Protein AF-A0A2A5G3Y7-F1 (afdb_monomer_lite)

Secondary structure (DSSP, 8-state):
-------------------PPP--EEEE--TTTTSEEEEE-SSEEEEEEEEETTEEEEEEEETTEEEEEEESSS--SGGGGBEEETTSEEEEEEEEEEETTEEEEEEEEEEEEETTEEEEEEEEEEEE-STT--EEEEEEEHHHH-STT-HHHHHHHHHHHHHHHTTT--TTSPPEEES----STT--SB---

Sequence (193 aa):
MYSRQLAAAACLVLSLGFAAAEDAIITNYDPGIDCKIIEQTDHFVDYRCPGISGVDVWFSIGDSRWTVAFHPNEPTGIVLSQGFNLAHHPDLSIEWRFANGEPSAAIQRWRFFNGGDELDTGTFVVTKIDGDEVCHIALVDIAANISDDDEEAVLQMARDFADANAQDFSCENDPKWLGNPPLLAGHTHNTFR

Foldseek 3Di:
DDDDDDDDDDDDDPPPPDPPPPPWDKDADDQVPQWDFPDDDPFWTWTWGDDPPLWIWIWIGGPQWTAIWTGNDDADDQSVQQIAGVQKDWHRMKTFDDDPRHTFKIWIFIWHDDPHHTPVFGWIWIWGDDHNQIDTAETQGQVFPDDPNDSVVSVVVSRVCSVVPSVPDGRVDDHYYHGDDPPDDRGDSGHDD

pLDDT: mean 82.68, std 17.78, range [36.25, 98.06]

Structure (mmCIF, N/CA/C/O backbone):
data_AF-A0A2A5G3Y7-F1
#
_entry.id   AF-A0A2A5G3Y7-F1
#
loop_
_atom_site.group_PDB
_atom_site.id
_atom_site.type_symbol
_atom_site.label_atom_id
_atom_site.label_alt_id
_atom_site.label_comp_id
_atom_site.label_asym_id
_atom_site.label_entity_id
_atom_site.label_seq_id
_atom_site.pdbx_PDB_ins_code
_atom_site.Cartn_x
_atom_site.Cartn_y
_atom_site.Cartn_z
_atom_site.occupancy
_atom_site.B_iso_or_equiv
_atom_site.auth_seq_id
_atom_site.auth_comp_id
_atom_site.auth_asym_id
_atom_site.auth_atom_id
_atom_site.pdbx_PDB_model_num
ATOM 1 N N . MET A 1 1 ? 21.317 64.396 45.514 1.00 41.06 1 MET A N 1
ATOM 2 C CA . MET A 1 1 ? 20.221 63.937 44.633 1.00 41.06 1 MET A CA 1
ATOM 3 C C . MET A 1 1 ? 20.814 62.944 43.642 1.00 41.06 1 MET A C 1
ATOM 5 O O . MET A 1 1 ? 21.407 63.370 42.666 1.00 41.06 1 MET A O 1
ATOM 9 N N . TYR A 1 2 ? 20.768 61.644 43.948 1.00 37.59 2 TYR A N 1
ATOM 10 C CA . TYR A 1 2 ? 21.287 60.581 43.076 1.00 37.59 2 TYR A CA 1
ATOM 11 C C . TYR A 1 2 ? 20.101 59.789 42.522 1.00 37.59 2 TYR A C 1
ATOM 13 O O . TYR A 1 2 ? 19.372 59.154 43.280 1.00 37.59 2 TYR A O 1
ATOM 21 N N . SER A 1 3 ? 19.895 59.885 41.208 1.00 42.88 3 SER A N 1
ATOM 22 C CA . SER A 1 3 ? 18.870 59.157 40.460 1.00 42.88 3 SER A CA 1
ATOM 23 C C . SER A 1 3 ? 19.423 57.786 40.074 1.00 42.88 3 SER A C 1
ATOM 25 O O . SER A 1 3 ? 20.457 57.701 39.413 1.00 42.88 3 SER A O 1
ATOM 27 N N . ARG A 1 4 ? 18.774 56.708 40.526 1.00 48.47 4 ARG A N 1
ATOM 28 C CA . ARG A 1 4 ? 19.076 55.332 40.114 1.00 48.47 4 ARG A CA 1
ATOM 29 C C . ARG A 1 4 ? 18.126 54.956 38.980 1.00 48.47 4 ARG A C 1
ATOM 31 O O . ARG A 1 4 ? 16.945 54.741 39.227 1.00 48.47 4 ARG A O 1
ATOM 38 N N . GLN A 1 5 ? 18.638 54.880 37.755 1.00 50.91 5 GLN A N 1
ATOM 39 C CA . GLN A 1 5 ? 17.917 54.260 36.646 1.00 50.91 5 GLN A CA 1
ATOM 40 C C . GLN A 1 5 ? 18.069 52.737 36.745 1.00 50.91 5 GLN A C 1
ATOM 42 O O . GLN A 1 5 ? 19.181 52.215 36.736 1.00 50.91 5 GLN A O 1
ATOM 47 N N . LEU A 1 6 ? 16.944 52.038 36.883 1.00 49.88 6 LEU A N 1
ATOM 48 C CA . LEU A 1 6 ? 16.839 50.589 36.734 1.00 49.88 6 LEU A CA 1
ATOM 49 C C . LEU A 1 6 ? 16.629 50.289 35.246 1.00 49.88 6 LEU A C 1
ATOM 51 O O . LEU A 1 6 ? 15.581 50.614 34.695 1.00 49.88 6 LEU A O 1
ATOM 55 N N . ALA A 1 7 ? 17.627 49.693 34.597 1.00 50.62 7 ALA A N 1
ATOM 56 C CA . ALA A 1 7 ? 17.476 49.125 33.263 1.00 50.62 7 ALA A CA 1
ATOM 57 C C . ALA A 1 7 ? 16.842 47.732 33.395 1.00 50.62 7 ALA A C 1
ATOM 59 O O . ALA A 1 7 ? 17.446 46.823 33.962 1.00 50.62 7 ALA A O 1
ATOM 60 N N . ALA A 1 8 ? 15.613 47.572 32.905 1.00 50.84 8 ALA A N 1
ATOM 61 C CA . ALA A 1 8 ? 14.958 46.275 32.789 1.00 50.84 8 ALA A CA 1
ATOM 62 C C . ALA A 1 8 ? 15.428 45.593 31.495 1.00 50.84 8 ALA A C 1
ATOM 64 O O . ALA A 1 8 ? 15.166 46.084 30.399 1.00 50.84 8 ALA A O 1
ATOM 65 N N . ALA A 1 9 ? 16.144 44.476 31.622 1.00 56.12 9 ALA A N 1
ATOM 66 C CA . ALA A 1 9 ? 16.523 43.632 30.495 1.00 56.12 9 ALA A CA 1
ATOM 67 C C . ALA A 1 9 ? 15.344 42.716 30.124 1.00 56.12 9 ALA A C 1
ATOM 69 O O . ALA A 1 9 ? 14.969 41.838 30.899 1.00 56.12 9 ALA A O 1
ATOM 70 N N . ALA A 1 10 ? 14.753 42.925 28.948 1.00 54.34 10 ALA A N 1
ATOM 71 C CA . ALA A 1 10 ? 13.750 42.029 28.383 1.00 54.34 10 ALA A CA 1
ATOM 72 C C . ALA A 1 10 ? 14.456 40.859 27.673 1.00 54.34 10 ALA A C 1
ATOM 74 O O . ALA A 1 10 ? 15.028 41.036 26.600 1.00 54.34 10 ALA A O 1
ATOM 75 N N . CYS A 1 11 ? 14.441 39.669 28.279 1.00 50.34 11 CYS A N 1
ATOM 76 C CA . CYS A 1 11 ? 14.831 38.429 27.605 1.00 50.34 11 CYS A CA 1
ATOM 77 C C . CYS A 1 11 ? 13.677 37.962 26.709 1.00 50.34 11 CYS A C 1
ATOM 79 O O . CYS A 1 11 ? 12.667 37.467 27.206 1.00 50.34 11 CYS A O 1
ATOM 81 N N . LEU A 1 12 ? 13.828 38.123 25.393 1.00 58.22 12 LEU A N 1
ATOM 82 C CA . LEU A 1 12 ? 12.981 37.458 24.403 1.00 58.22 12 LEU A CA 1
ATOM 83 C C . LEU A 1 12 ? 13.340 35.963 24.402 1.00 58.22 12 LEU A C 1
ATOM 85 O O . LEU A 1 12 ? 14.420 35.586 23.951 1.00 58.22 12 LEU A O 1
ATOM 89 N N . VAL A 1 13 ? 12.455 35.113 24.919 1.00 58.09 13 VAL A N 1
ATOM 90 C CA . VAL A 1 13 ? 12.570 33.658 24.759 1.00 58.09 13 VAL A CA 1
ATOM 91 C C . VAL A 1 13 ? 11.965 33.312 23.401 1.00 58.09 13 VAL A C 1
ATOM 93 O O . VAL A 1 13 ? 10.747 33.278 23.255 1.00 58.09 13 VAL A O 1
ATOM 96 N N . LEU A 1 14 ? 12.813 33.109 22.389 1.00 54.16 14 LEU A N 1
ATOM 97 C CA . LEU A 1 14 ? 12.406 32.470 21.139 1.00 54.16 14 LEU A CA 1
ATOM 98 C C . LEU A 1 14 ? 12.181 30.982 21.421 1.00 54.16 14 LEU A C 1
ATOM 100 O O . LEU A 1 14 ? 13.133 30.212 21.531 1.00 54.16 14 LEU A O 1
ATOM 104 N N . SER A 1 15 ? 10.923 30.577 21.554 1.00 52.69 15 SER A N 1
ATOM 105 C CA . SER A 1 15 ? 10.529 29.175 21.465 1.00 52.69 15 SER A CA 1
ATOM 106 C C . SER A 1 15 ? 10.713 28.717 20.018 1.00 52.69 15 SER A C 1
ATOM 108 O O . SER A 1 15 ? 9.856 28.933 19.165 1.00 52.69 15 SER A O 1
ATOM 110 N N . LEU A 1 16 ? 11.860 28.096 19.737 1.00 55.88 16 LEU A N 1
ATOM 111 C CA . LEU A 1 16 ? 12.017 27.227 18.576 1.00 55.88 16 LEU A CA 1
ATOM 112 C C . LEU A 1 16 ? 11.063 26.047 18.780 1.00 55.88 16 LEU A C 1
ATOM 114 O O . LEU A 1 16 ? 11.343 25.141 19.564 1.00 55.88 16 LEU A O 1
ATOM 118 N N . GLY A 1 17 ? 9.899 26.104 18.137 1.00 47.12 17 GLY A N 1
ATOM 119 C CA . GLY A 1 17 ? 9.039 24.940 17.998 1.00 47.12 17 GLY A CA 1
ATOM 120 C C . GLY A 1 17 ? 9.769 23.925 17.132 1.00 47.12 17 GLY A C 1
ATOM 121 O O . GLY A 1 17 ? 9.818 24.079 15.916 1.00 47.12 17 GLY A O 1
ATOM 122 N N . PHE A 1 18 ? 10.369 22.915 17.754 1.00 49.31 18 PHE A N 1
ATOM 123 C CA . PHE A 1 18 ? 10.679 21.681 17.053 1.00 49.31 18 PHE A CA 1
ATOM 124 C C . PHE A 1 18 ? 9.330 21.032 16.755 1.00 49.31 18 PHE A C 1
ATOM 126 O O . PHE A 1 18 ? 8.655 20.569 17.674 1.00 49.31 18 PHE A O 1
ATOM 133 N N . ALA A 1 19 ? 8.904 21.061 15.493 1.00 45.69 19 ALA A N 1
ATOM 134 C CA . ALA A 1 19 ? 7.926 20.094 15.029 1.00 45.69 19 ALA A CA 1
ATOM 135 C C . ALA A 1 19 ? 8.587 18.728 15.236 1.00 45.69 19 ALA A C 1
ATOM 137 O O . ALA A 1 19 ? 9.566 18.405 14.564 1.00 45.69 19 ALA A O 1
ATOM 138 N N . ALA A 1 20 ? 8.151 17.994 16.258 1.00 46.38 20 ALA A N 1
ATOM 139 C CA . ALA A 1 20 ? 8.511 16.596 16.370 1.00 46.38 20 ALA A CA 1
ATOM 140 C C . ALA A 1 20 ? 7.940 15.926 15.120 1.00 46.38 20 ALA A C 1
ATOM 142 O O . ALA A 1 20 ? 6.737 16.025 14.879 1.00 46.38 20 ALA A O 1
ATOM 143 N N . ALA A 1 21 ? 8.805 15.324 14.303 1.00 50.56 21 ALA A N 1
ATOM 144 C CA . ALA A 1 21 ? 8.350 14.318 13.362 1.00 50.56 21 ALA A CA 1
ATOM 145 C C . ALA A 1 21 ? 7.587 13.294 14.206 1.00 50.56 21 ALA A C 1
ATOM 147 O O . ALA A 1 21 ? 8.146 12.748 15.157 1.00 50.56 21 ALA A O 1
ATOM 148 N N . GLU A 1 22 ? 6.289 13.150 13.965 1.00 55.88 22 GLU A N 1
ATOM 149 C CA . GLU A 1 22 ? 5.535 12.070 14.583 1.00 55.88 22 GLU A CA 1
ATOM 150 C C . GLU A 1 22 ? 6.196 10.780 14.089 1.00 55.88 22 GLU A C 1
ATOM 152 O O . GLU A 1 22 ? 6.296 10.580 12.876 1.00 55.88 22 GLU A O 1
ATOM 157 N N . ASP A 1 23 ? 6.764 9.988 15.005 1.00 59.69 23 ASP A N 1
ATOM 158 C CA .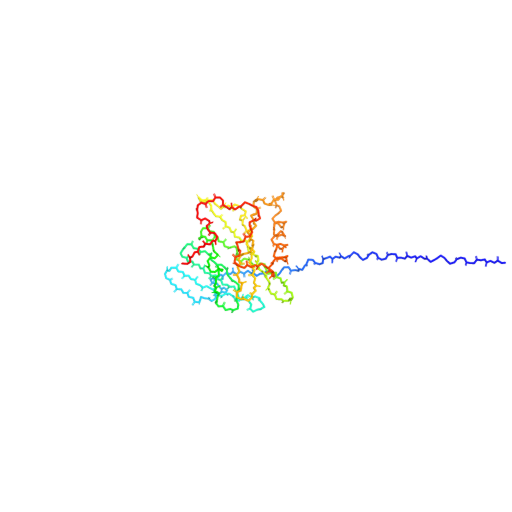 ASP A 1 23 ? 7.459 8.753 14.644 1.00 59.69 23 ASP A CA 1
ATOM 159 C C . ASP A 1 23 ? 6.492 7.893 13.823 1.00 59.69 23 ASP A C 1
ATOM 161 O O . ASP A 1 23 ? 5.439 7.474 14.308 1.00 59.69 23 ASP A O 1
ATOM 165 N N . ALA A 1 24 ? 6.838 7.668 12.556 1.00 74.12 24 ALA A N 1
ATOM 166 C CA . ALA A 1 24 ? 6.085 6.801 11.671 1.00 74.12 24 ALA A CA 1
ATOM 167 C C . ALA A 1 24 ? 6.001 5.403 12.298 1.00 74.12 24 ALA A C 1
ATOM 169 O O . ALA A 1 24 ? 7.027 4.788 12.603 1.00 74.12 24 ALA A O 1
ATOM 170 N N . ILE A 1 25 ? 4.787 4.880 12.491 1.00 93.75 25 ILE A N 1
ATOM 171 C CA . ILE A 1 25 ? 4.639 3.487 12.909 1.00 93.75 25 ILE A CA 1
ATOM 172 C C . ILE A 1 25 ? 4.762 2.624 11.662 1.00 93.75 25 ILE A C 1
ATOM 174 O O . ILE A 1 25 ? 3.950 2.732 10.747 1.00 93.75 25 ILE A O 1
ATOM 178 N N . ILE A 1 26 ? 5.780 1.768 11.636 1.00 95.88 26 ILE A N 1
ATOM 179 C CA . ILE A 1 26 ? 6.071 0.886 10.507 1.00 95.88 26 ILE A CA 1
ATOM 180 C C . ILE A 1 26 ? 5.897 -0.565 10.947 1.00 95.88 26 ILE A C 1
ATOM 182 O O . ILE A 1 26 ? 6.473 -1.001 11.946 1.00 95.88 26 ILE A O 1
ATOM 186 N N . THR A 1 27 ? 5.130 -1.327 10.177 1.00 96.69 27 THR A N 1
ATOM 187 C CA . THR A 1 27 ? 4.977 -2.779 10.338 1.00 96.69 27 THR A CA 1
ATOM 188 C C . THR A 1 27 ? 5.584 -3.501 9.149 1.00 96.69 27 THR A C 1
ATOM 190 O O . THR A 1 27 ? 5.435 -3.043 8.021 1.00 96.69 27 THR A O 1
ATOM 193 N N . ASN A 1 28 ? 6.219 -4.644 9.395 1.00 96.19 28 ASN A N 1
ATOM 194 C CA . ASN A 1 28 ? 6.764 -5.510 8.354 1.00 96.19 28 ASN A CA 1
ATOM 195 C C . ASN A 1 28 ? 6.087 -6.875 8.433 1.00 96.19 28 ASN A C 1
ATOM 197 O O . ASN A 1 28 ? 5.844 -7.359 9.540 1.00 96.19 28 ASN A O 1
ATOM 201 N N . TYR A 1 29 ? 5.825 -7.480 7.280 1.00 94.88 29 TYR A N 1
ATOM 202 C CA . TYR A 1 29 ? 5.128 -8.756 7.179 1.00 94.88 29 TYR A CA 1
ATOM 203 C C . TYR A 1 29 ? 5.895 -9.757 6.319 1.00 94.88 29 TYR A C 1
ATOM 205 O O . TYR A 1 29 ? 6.513 -9.404 5.321 1.00 94.88 29 TYR A O 1
ATOM 213 N N . ASP A 1 30 ? 5.776 -11.028 6.664 1.00 92.06 30 ASP A N 1
ATOM 214 C CA . ASP A 1 30 ? 5.930 -12.166 5.770 1.00 92.06 30 ASP A CA 1
ATOM 215 C C . ASP A 1 30 ? 4.589 -12.923 5.755 1.00 92.06 30 ASP A C 1
ATOM 217 O O . ASP A 1 30 ? 4.264 -13.603 6.733 1.00 92.06 30 ASP A O 1
ATOM 221 N N . PRO A 1 31 ? 3.784 -12.834 4.674 1.00 90.06 31 PRO A N 1
ATOM 222 C CA . PRO A 1 31 ? 2.488 -13.503 4.593 1.00 90.06 31 PRO A CA 1
ATOM 223 C C . PRO A 1 31 ? 2.509 -15.002 4.905 1.00 90.06 31 PRO A C 1
ATOM 225 O O . PRO A 1 31 ? 1.530 -15.534 5.428 1.00 90.06 31 PRO A O 1
ATOM 228 N N . GLY A 1 32 ? 3.614 -15.697 4.622 1.00 89.50 32 GLY A N 1
ATOM 229 C CA . GLY A 1 32 ? 3.745 -17.128 4.891 1.00 89.50 32 GLY A CA 1
ATOM 230 C C . GLY A 1 32 ? 4.013 -17.472 6.358 1.00 89.50 32 GLY A C 1
ATOM 231 O O . GLY A 1 32 ? 3.856 -18.634 6.741 1.00 89.50 32 GLY A O 1
ATOM 232 N N . ILE A 1 33 ? 4.421 -16.493 7.169 1.00 92.62 33 ILE A N 1
ATOM 233 C CA . ILE A 1 33 ? 4.850 -16.684 8.561 1.00 92.62 33 ILE A CA 1
ATOM 234 C C . ILE A 1 33 ? 3.933 -15.936 9.530 1.00 92.62 33 ILE A C 1
ATOM 236 O O . ILE A 1 33 ? 3.466 -16.518 10.511 1.00 92.62 33 ILE A O 1
ATOM 240 N N . ASP A 1 34 ? 3.665 -14.664 9.253 1.00 93.81 34 ASP A N 1
ATOM 241 C CA . ASP A 1 34 ? 3.009 -13.743 10.183 1.00 93.81 34 ASP A CA 1
ATOM 242 C C . ASP A 1 34 ? 1.480 -13.758 10.067 1.00 93.81 34 ASP A C 1
ATOM 244 O O . ASP A 1 34 ? 0.775 -13.200 10.913 1.00 93.81 34 ASP A O 1
ATOM 248 N N . CYS A 1 35 ? 0.949 -14.389 9.018 1.00 97.19 35 CYS A N 1
ATOM 249 C CA . CYS A 1 35 ? -0.441 -14.232 8.617 1.00 97.19 35 CYS A CA 1
ATOM 250 C C . CYS A 1 35 ? -1.197 -15.556 8.583 1.00 97.19 35 CYS A C 1
ATOM 252 O O . CYS A 1 35 ? -0.663 -16.633 8.312 1.00 97.19 35 CYS A O 1
ATOM 254 N N . LYS A 1 36 ? -2.499 -15.471 8.845 1.00 97.75 36 LYS A N 1
ATOM 255 C CA . LYS A 1 36 ? -3.414 -16.599 8.729 1.00 97.75 36 LYS A CA 1
ATOM 256 C C . LYS A 1 36 ? -3.946 -16.675 7.300 1.00 97.75 36 LYS A C 1
ATOM 258 O O . LYS A 1 36 ? -4.494 -15.694 6.810 1.00 97.75 36 LYS A O 1
ATOM 263 N N . ILE A 1 37 ? -3.885 -17.855 6.687 1.00 96.94 37 ILE A N 1
ATOM 264 C CA . ILE A 1 37 ? -4.627 -18.142 5.451 1.00 96.94 37 ILE A CA 1
ATOM 265 C C . ILE A 1 37 ? -6.126 -18.166 5.778 1.00 96.94 37 ILE A C 1
ATOM 267 O O . ILE A 1 37 ? -6.573 -18.929 6.644 1.00 96.94 37 ILE A O 1
ATOM 271 N N . ILE A 1 38 ? -6.890 -17.308 5.111 1.00 96.50 38 ILE A N 1
ATOM 272 C CA . ILE A 1 38 ? -8.345 -17.197 5.247 1.00 96.50 38 ILE A CA 1
ATOM 273 C C . ILE A 1 38 ? -9.039 -18.039 4.186 1.00 96.50 38 ILE A C 1
ATOM 275 O O . ILE A 1 38 ? -9.922 -18.829 4.518 1.00 96.50 38 ILE A O 1
ATOM 279 N N . GLU A 1 39 ? -8.579 -17.929 2.945 1.00 94.38 39 GLU A N 1
ATOM 280 C CA . GLU A 1 39 ? -9.060 -18.716 1.820 1.00 94.38 39 GLU A CA 1
ATOM 281 C C . GLU A 1 39 ? -7.879 -19.133 0.940 1.00 94.38 39 GLU A C 1
ATOM 283 O O . GLU A 1 39 ? -6.894 -18.409 0.801 1.00 94.38 39 GLU A O 1
ATOM 288 N N . GLN A 1 40 ? -7.961 -20.333 0.374 1.00 95.12 40 GLN A N 1
ATOM 289 C CA . GLN A 1 40 ? -6.978 -20.837 -0.573 1.00 95.12 40 GLN A CA 1
ATOM 290 C C . GLN A 1 40 ? -7.679 -21.691 -1.622 1.00 95.12 40 GLN A C 1
ATOM 292 O O . GLN A 1 40 ? -8.337 -22.683 -1.300 1.00 95.12 40 GLN A O 1
ATOM 297 N N . THR A 1 41 ? -7.483 -21.318 -2.879 1.00 92.69 41 THR A N 1
ATOM 298 C CA . THR A 1 41 ? -7.916 -22.073 -4.053 1.00 92.69 41 THR A CA 1
ATOM 299 C C . THR A 1 41 ? -6.703 -22.420 -4.917 1.00 92.69 41 THR A C 1
ATOM 301 O O . THR A 1 41 ? -5.554 -22.183 -4.543 1.00 92.69 41 THR A O 1
ATOM 304 N N . ASP A 1 42 ? -6.944 -23.018 -6.077 1.00 89.25 42 ASP A N 1
ATOM 305 C CA . ASP A 1 42 ? -5.940 -23.197 -7.124 1.00 89.25 42 ASP A CA 1
ATOM 306 C C . ASP A 1 42 ? -5.582 -21.889 -7.855 1.00 89.25 42 ASP A C 1
ATOM 308 O O . ASP A 1 42 ? -4.556 -21.841 -8.535 1.00 89.25 42 ASP A O 1
ATOM 312 N N . HIS A 1 43 ? -6.381 -20.830 -7.685 1.00 86.88 43 HIS A N 1
ATOM 313 C CA . HIS A 1 43 ? -6.221 -19.547 -8.373 1.00 86.88 43 HIS A CA 1
ATOM 314 C C . HIS A 1 43 ? -5.693 -18.418 -7.480 1.00 86.88 43 HIS A C 1
ATOM 316 O O . HIS A 1 43 ? -4.978 -17.539 -7.969 1.00 86.88 43 HIS A O 1
ATOM 322 N N . PHE A 1 44 ? -6.021 -18.431 -6.184 1.00 89.31 44 PHE A N 1
ATOM 323 C CA . PHE A 1 44 ? -5.642 -17.374 -5.246 1.00 89.31 44 PHE A CA 1
ATOM 324 C C . PHE A 1 44 ? -5.461 -17.871 -3.808 1.00 89.31 44 PHE A C 1
ATOM 326 O O . PHE A 1 44 ? -5.943 -18.943 -3.429 1.00 89.31 44 PHE A O 1
ATOM 333 N N . VAL A 1 45 ? -4.786 -17.052 -3.003 1.00 93.19 45 VAL A N 1
ATOM 334 C CA . VAL A 1 45 ? -4.655 -17.203 -1.554 1.00 93.19 45 VAL A CA 1
ATOM 335 C C . VAL A 1 45 ? -4.903 -15.856 -0.883 1.00 93.19 45 VAL A C 1
ATOM 337 O O . VAL A 1 45 ? -4.257 -14.866 -1.233 1.00 93.19 45 VAL A O 1
ATOM 340 N N . ASP A 1 46 ? -5.789 -15.855 0.109 1.00 94.50 46 ASP A N 1
ATOM 341 C CA . ASP A 1 46 ? -6.098 -14.694 0.936 1.00 94.50 46 ASP A CA 1
ATOM 342 C C . ASP A 1 46 ? -5.474 -14.862 2.324 1.00 94.50 46 ASP A C 1
ATOM 344 O O . ASP A 1 46 ? -5.712 -15.851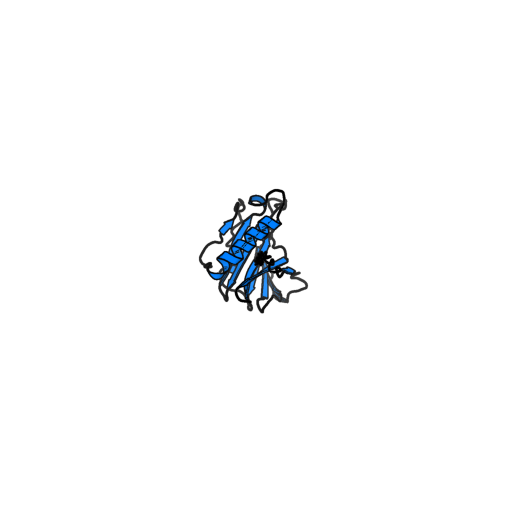 3.027 1.00 94.50 46 ASP A O 1
ATOM 348 N N . TYR A 1 47 ? -4.679 -13.878 2.731 1.00 97.00 47 TYR A N 1
ATOM 349 C CA . TYR A 1 47 ? -4.001 -13.813 4.018 1.00 97.00 47 TYR A CA 1
ATOM 350 C C . TYR A 1 47 ? -4.571 -12.678 4.860 1.00 97.00 47 TYR A C 1
ATOM 352 O O . TYR A 1 47 ? -4.817 -11.581 4.363 1.00 97.00 47 TYR A O 1
ATOM 360 N N . ARG A 1 48 ? -4.692 -12.926 6.163 1.00 97.75 48 ARG A N 1
ATOM 361 C CA . ARG A 1 48 ? -4.993 -11.920 7.183 1.00 97.75 48 ARG A CA 1
ATOM 362 C C . ARG A 1 48 ? -3.843 -11.843 8.173 1.00 97.75 48 ARG A C 1
ATOM 364 O O . ARG A 1 48 ? -3.549 -12.827 8.858 1.00 97.75 48 ARG A O 1
ATOM 371 N N . CYS A 1 49 ? -3.237 -10.675 8.276 1.00 97.94 49 CYS A N 1
ATOM 372 C CA . CYS A 1 49 ? -2.143 -10.383 9.188 1.00 97.94 49 CYS A CA 1
ATOM 373 C C . CYS A 1 49 ? -2.632 -9.434 10.287 1.00 97.94 49 CYS A C 1
ATOM 375 O O . CYS A 1 49 ? -3.368 -8.493 9.977 1.00 97.94 49 CYS A O 1
ATOM 377 N N . PRO A 1 50 ? -2.217 -9.628 11.551 1.00 96.81 50 PRO A N 1
ATOM 378 C CA . PRO A 1 50 ? -2.478 -8.647 12.596 1.00 96.81 50 PRO A CA 1
ATOM 379 C C . PRO A 1 50 ? -1.903 -7.280 12.208 1.00 96.81 50 PRO A C 1
ATOM 381 O O . PRO A 1 50 ? -0.722 -7.179 11.869 1.00 96.81 50 PRO A O 1
ATOM 384 N N . GLY A 1 51 ? -2.721 -6.234 12.254 1.00 95.31 51 GLY A N 1
ATOM 385 C CA . GLY A 1 51 ? -2.249 -4.862 12.059 1.00 95.31 51 GLY A CA 1
ATOM 386 C C . GLY A 1 51 ? -2.220 -4.061 13.357 1.00 95.31 51 GLY A C 1
ATOM 387 O O . GLY A 1 51 ? -1.909 -4.594 14.426 1.00 95.31 51 GLY A O 1
ATOM 388 N N . ILE A 1 52 ? -2.508 -2.764 13.265 1.00 94.88 52 ILE A N 1
ATOM 389 C CA . ILE A 1 52 ? -2.455 -1.828 14.393 1.00 94.88 52 ILE A CA 1
ATOM 390 C C . ILE A 1 52 ? -3.837 -1.263 14.712 1.00 94.88 52 ILE A C 1
ATOM 392 O O . ILE A 1 52 ? -4.684 -1.125 13.837 1.00 94.88 52 ILE A O 1
ATOM 396 N N . SER A 1 53 ? -4.079 -0.958 15.990 1.00 94.44 53 SER A N 1
ATOM 397 C CA . SER A 1 53 ? -5.336 -0.357 16.466 1.00 94.44 53 SER A CA 1
ATOM 398 C C . SER A 1 53 ? -6.603 -1.106 16.017 1.00 94.44 53 SER A C 1
ATOM 400 O O . SER A 1 53 ? -7.655 -0.514 15.825 1.00 94.44 53 SER A O 1
ATOM 402 N N . GLY A 1 54 ? -6.518 -2.433 15.860 1.00 94.75 54 GLY A N 1
ATOM 403 C CA . GLY A 1 54 ? -7.647 -3.267 15.433 1.00 94.75 54 GLY A CA 1
ATOM 404 C C . GLY A 1 54 ? -7.936 -3.251 13.928 1.00 94.75 54 GLY A C 1
ATOM 405 O O . GLY A 1 54 ? -8.903 -3.885 13.509 1.00 94.75 54 GLY A O 1
ATOM 406 N N . VAL A 1 55 ? -7.113 -2.578 13.120 1.00 97.12 55 VAL A N 1
ATOM 407 C CA . VAL A 1 55 ? -7.140 -2.648 11.655 1.00 97.12 55 VAL A CA 1
ATOM 408 C C . VAL A 1 55 ? -6.147 -3.713 11.209 1.00 97.12 55 VAL A C 1
ATOM 410 O O . VAL A 1 55 ? -4.951 -3.557 11.430 1.00 97.12 55 VAL A O 1
ATOM 413 N N . ASP A 1 56 ? -6.630 -4.786 10.585 1.00 97.88 56 ASP A N 1
ATOM 414 C CA . ASP A 1 56 ? -5.775 -5.854 10.061 1.00 97.88 56 ASP A CA 1
ATOM 415 C C . ASP A 1 56 ? -5.328 -5.574 8.626 1.00 97.88 56 ASP A C 1
ATOM 417 O O . ASP A 1 56 ? -5.967 -4.817 7.893 1.00 97.88 56 ASP A O 1
ATOM 421 N N . VAL A 1 57 ? -4.236 -6.224 8.223 1.00 97.75 57 VAL A N 1
ATOM 422 C CA . VAL A 1 57 ? -3.715 -6.172 6.854 1.00 97.75 57 VAL A CA 1
ATOM 423 C C . VAL A 1 57 ? -4.152 -7.421 6.105 1.00 97.75 57 VAL A C 1
ATOM 425 O O . VAL A 1 57 ? -3.972 -8.545 6.581 1.00 97.75 57 VAL A O 1
ATOM 428 N N . TRP A 1 58 ? -4.714 -7.220 4.921 1.00 96.88 58 TRP A N 1
ATOM 429 C CA . TRP A 1 58 ? -5.219 -8.273 4.055 1.00 96.88 58 TRP A CA 1
ATOM 430 C C . TRP A 1 58 ? -4.409 -8.312 2.770 1.00 96.88 58 TRP A C 1
ATOM 432 O O . TRP A 1 58 ? -4.341 -7.312 2.058 1.00 96.88 58 TRP A O 1
ATOM 442 N N . PHE A 1 59 ? -3.825 -9.470 2.470 1.00 94.94 59 PHE A N 1
ATOM 443 C CA . PHE A 1 59 ? -3.149 -9.724 1.200 1.00 94.94 59 PHE A CA 1
ATOM 444 C C . PHE A 1 59 ? -3.960 -10.738 0.402 1.00 94.94 59 PHE A C 1
ATOM 446 O O . PHE A 1 59 ? -4.187 -11.844 0.883 1.00 94.94 59 PHE A O 1
ATOM 453 N N . SER A 1 60 ? -4.347 -10.387 -0.820 1.00 92.31 60 SER A N 1
ATOM 454 C CA . SER A 1 60 ? -4.907 -11.324 -1.799 1.00 92.31 60 SER A CA 1
ATOM 455 C C . SER A 1 60 ? -3.887 -11.516 -2.911 1.00 92.31 60 SER A C 1
ATOM 457 O O . SER A 1 60 ? -3.531 -10.559 -3.605 1.00 92.31 60 SER A O 1
ATOM 459 N N . ILE A 1 61 ? -3.411 -12.748 -3.077 1.00 89.44 61 ILE A N 1
ATOM 460 C CA . ILE A 1 61 ? -2.407 -13.115 -4.078 1.00 89.44 61 ILE A CA 1
ATOM 461 C C . ILE A 1 61 ? -3.020 -14.158 -5.003 1.00 89.44 61 ILE A C 1
ATOM 463 O O . ILE A 1 61 ? -3.242 -15.296 -4.597 1.00 89.44 61 ILE A O 1
ATOM 467 N N . GLY A 1 62 ? -3.283 -13.800 -6.255 1.00 85.19 62 GLY A N 1
ATOM 468 C CA . GLY A 1 62 ? -3.961 -14.706 -7.178 1.00 85.19 62 GLY A CA 1
ATOM 469 C C . GLY A 1 62 ? -4.202 -14.119 -8.554 1.00 85.19 62 GLY A C 1
ATOM 470 O O . GLY A 1 62 ? -4.104 -12.911 -8.738 1.00 85.19 62 GLY A O 1
ATOM 471 N N . ASP A 1 63 ? -4.450 -14.982 -9.541 1.00 75.69 63 ASP A N 1
ATOM 472 C CA . ASP A 1 63 ? -4.685 -14.604 -10.945 1.00 75.69 63 ASP A CA 1
ATOM 473 C C . ASP A 1 63 ? -3.679 -13.591 -11.491 1.00 75.69 63 ASP A C 1
ATOM 475 O O . ASP A 1 63 ? -4.017 -12.618 -12.166 1.00 75.69 63 ASP A O 1
ATOM 479 N N . SER A 1 64 ? -2.406 -13.806 -11.175 1.00 75.62 64 SER A N 1
ATOM 480 C CA . SER A 1 64 ? -1.357 -12.863 -11.525 1.00 75.62 64 SER A CA 1
ATOM 481 C C . SER A 1 64 ? -1.590 -11.456 -10.967 1.00 75.62 64 SER A C 1
ATOM 483 O O . SER A 1 64 ? -1.342 -10.506 -11.701 1.00 75.62 64 SER A O 1
ATOM 485 N N . ARG A 1 65 ? -2.047 -11.304 -9.713 1.00 82.88 65 ARG A N 1
ATOM 486 C CA . ARG A 1 65 ? -2.199 -10.024 -9.006 1.00 82.88 65 ARG A CA 1
ATOM 487 C C . ARG A 1 65 ? -1.835 -10.088 -7.522 1.00 82.88 65 ARG A C 1
ATOM 489 O O . ARG A 1 65 ? -1.968 -11.134 -6.888 1.00 82.88 65 ARG A O 1
ATOM 496 N N . TRP A 1 66 ? -1.420 -8.937 -7.004 1.00 89.06 66 TRP A N 1
ATOM 497 C CA . TRP A 1 66 ? -1.390 -8.603 -5.585 1.00 89.06 66 TRP A CA 1
ATOM 498 C C . TRP A 1 66 ? -2.431 -7.521 -5.306 1.00 89.06 66 TRP A C 1
ATOM 500 O O . TRP A 1 66 ? -2.476 -6.503 -6.003 1.00 89.06 66 TRP A O 1
ATOM 510 N N . THR A 1 67 ? -3.199 -7.718 -4.242 1.00 91.44 67 THR A N 1
ATOM 511 C CA . THR A 1 67 ? -4.082 -6.706 -3.656 1.00 91.44 67 THR A CA 1
ATOM 512 C C . THR A 1 67 ? -3.766 -6.596 -2.171 1.00 91.44 67 THR A C 1
ATOM 514 O O . THR A 1 67 ? -3.597 -7.618 -1.501 1.00 91.44 67 THR A O 1
ATOM 517 N N . VAL A 1 68 ? -3.688 -5.365 -1.664 1.00 94.94 68 VAL A N 1
ATOM 518 C CA . VAL A 1 68 ? -3.461 -5.070 -0.245 1.00 94.94 68 VAL A CA 1
ATOM 519 C C . VAL A 1 68 ? -4.598 -4.194 0.255 1.00 94.94 68 VAL A C 1
ATOM 521 O O . VAL A 1 68 ? -4.925 -3.189 -0.366 1.00 94.94 68 VAL A O 1
ATOM 524 N N . ALA A 1 69 ? -5.214 -4.582 1.366 1.00 95.75 69 ALA A N 1
ATOM 525 C CA . ALA A 1 69 ? -6.302 -3.837 1.984 1.00 95.75 69 ALA A CA 1
ATOM 526 C C . ALA A 1 69 ? -6.141 -3.785 3.508 1.00 95.75 69 ALA A C 1
ATOM 528 O O . ALA A 1 69 ? -5.474 -4.628 4.108 1.00 95.75 69 ALA A O 1
ATOM 529 N N . PHE A 1 70 ? -6.785 -2.802 4.133 1.00 97.25 70 PHE A N 1
ATOM 530 C CA . PHE A 1 70 ? -6.661 -2.511 5.560 1.00 97.25 70 PHE A CA 1
ATOM 531 C C . PHE A 1 70 ? -8.043 -2.448 6.187 1.00 97.25 70 PHE A C 1
ATOM 533 O O . PHE A 1 70 ? -8.799 -1.525 5.898 1.00 97.25 70 PHE A O 1
ATOM 540 N N . HIS A 1 71 ? -8.403 -3.434 7.006 1.00 96.94 71 HIS A N 1
ATOM 541 C CA . HIS A 1 71 ? -9.745 -3.488 7.579 1.00 96.94 71 HIS A CA 1
ATOM 542 C C . HIS A 1 71 ? -9.824 -4.436 8.793 1.00 96.94 71 HIS A C 1
ATOM 544 O O . HIS A 1 71 ? -9.166 -5.479 8.791 1.00 96.94 71 HIS A O 1
ATOM 550 N N . PRO A 1 72 ? -10.643 -4.151 9.829 1.00 96.00 72 PRO A N 1
ATOM 551 C CA . PRO A 1 72 ? -10.823 -5.055 10.979 1.00 96.00 72 PRO A CA 1
ATOM 552 C C . PRO A 1 72 ? -11.423 -6.430 10.623 1.00 96.00 72 PRO A C 1
ATOM 554 O O . PRO A 1 72 ? -11.241 -7.423 11.338 1.00 96.00 72 PRO A O 1
ATOM 557 N N . ASN A 1 73 ? -12.168 -6.482 9.518 1.00 94.56 73 ASN A N 1
ATOM 558 C CA . ASN A 1 73 ? -12.828 -7.672 8.980 1.00 94.56 73 ASN A CA 1
ATOM 559 C C . ASN A 1 73 ? -12.429 -7.885 7.518 1.00 94.56 73 ASN A C 1
ATOM 561 O O . ASN A 1 73 ? -11.711 -7.065 6.960 1.00 94.56 73 ASN A O 1
ATOM 565 N N . GLU A 1 74 ? -12.921 -8.954 6.895 1.00 92.88 74 GLU A N 1
ATOM 566 C CA . GLU A 1 74 ? -12.682 -9.203 5.471 1.00 92.88 74 GLU A CA 1
ATOM 567 C C . GLU A 1 74 ? -13.070 -7.968 4.632 1.00 92.88 74 GLU A C 1
ATOM 569 O O . GLU A 1 74 ? -14.186 -7.458 4.794 1.00 92.88 74 GLU A O 1
ATOM 574 N N . PRO A 1 75 ? -12.146 -7.427 3.819 1.00 91.00 75 PRO A N 1
ATOM 575 C CA . PRO A 1 75 ? -12.366 -6.194 3.080 1.00 91.00 75 PRO A CA 1
ATOM 576 C C . PRO A 1 75 ? -13.413 -6.395 1.988 1.00 91.00 75 PRO A C 1
ATOM 578 O O . PRO 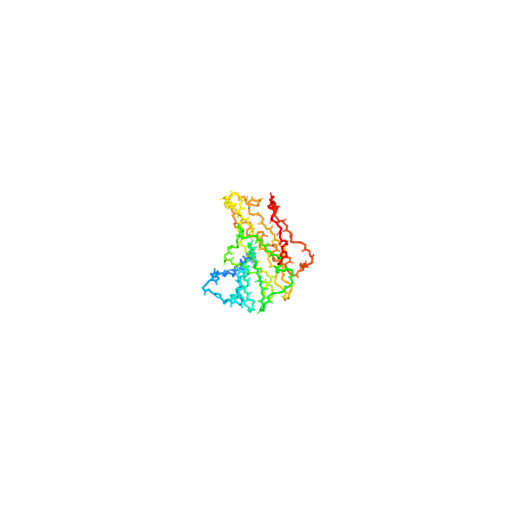A 1 75 ? -13.536 -7.467 1.400 1.00 91.00 75 PRO A O 1
ATOM 581 N N . THR A 1 76 ? -14.158 -5.336 1.689 1.00 89.69 76 THR A N 1
ATOM 582 C CA . THR A 1 76 ? -15.128 -5.304 0.589 1.00 89.69 76 THR A CA 1
ATOM 583 C C . THR A 1 76 ? -14.950 -4.020 -0.224 1.00 89.69 76 THR A C 1
ATOM 585 O O . THR A 1 76 ? -14.120 -3.176 0.105 1.00 89.69 76 THR A O 1
ATOM 588 N N . GLY A 1 77 ? -15.708 -3.862 -1.310 1.00 88.12 77 GLY A N 1
ATOM 589 C CA . GLY A 1 77 ? -15.718 -2.616 -2.077 1.00 88.12 77 GLY A CA 1
ATOM 590 C C . GLY A 1 77 ? -14.549 -2.465 -3.052 1.00 88.12 77 GLY A C 1
ATOM 591 O O . GLY A 1 77 ? -14.020 -3.448 -3.575 1.00 88.12 77 GLY A O 1
ATOM 592 N N . ILE A 1 78 ? -14.201 -1.211 -3.357 1.00 87.88 78 ILE A N 1
ATOM 593 C CA . ILE A 1 78 ? -13.323 -0.882 -4.487 1.00 87.88 78 ILE A CA 1
ATOM 594 C C . ILE A 1 78 ? -11.877 -1.330 -4.267 1.00 87.88 78 ILE A C 1
ATOM 596 O O . ILE A 1 78 ? -11.241 -1.726 -5.243 1.00 87.88 78 ILE A O 1
ATOM 600 N N . VAL A 1 79 ? -11.380 -1.364 -3.023 1.00 88.25 79 VAL A N 1
ATOM 601 C CA . VAL A 1 79 ? -9.999 -1.789 -2.721 1.00 88.25 79 VAL A CA 1
ATOM 602 C C . VAL A 1 79 ? -9.690 -3.191 -3.239 1.00 88.25 79 VAL A C 1
ATOM 604 O O . VAL A 1 79 ? -8.590 -3.441 -3.714 1.00 88.25 79 VAL A O 1
ATOM 607 N N . LEU A 1 80 ? -10.676 -4.094 -3.261 1.00 88.44 80 LEU A N 1
ATOM 608 C CA . LEU A 1 80 ? -10.490 -5.444 -3.802 1.00 88.44 80 LEU A CA 1
ATOM 609 C C . LEU A 1 80 ? -10.178 -5.446 -5.301 1.00 88.44 80 LEU A C 1
ATOM 611 O O . LEU A 1 80 ? -9.553 -6.377 -5.804 1.00 88.44 80 LEU A O 1
ATOM 615 N N . SER A 1 81 ? -10.620 -4.405 -6.007 1.00 85.12 81 SER A N 1
ATOM 616 C CA . SER A 1 81 ? -10.295 -4.187 -7.412 1.00 85.12 81 SER A CA 1
ATOM 617 C C . SER A 1 81 ? -9.054 -3.319 -7.621 1.00 85.12 81 SER A C 1
ATOM 619 O O . SER A 1 81 ? -8.617 -3.153 -8.755 1.00 85.12 81 SER A O 1
ATOM 621 N N . GLN A 1 82 ? -8.484 -2.760 -6.554 1.00 87.00 82 GLN A N 1
ATOM 622 C CA . GLN A 1 82 ? -7.315 -1.894 -6.606 1.00 87.00 82 GLN A CA 1
ATOM 623 C C . GLN A 1 82 ? -6.071 -2.712 -6.282 1.00 87.00 82 GLN A C 1
ATOM 625 O O . GLN A 1 82 ? -5.608 -2.795 -5.149 1.00 87.00 82 GLN A O 1
ATOM 630 N N . GLY A 1 83 ? -5.552 -3.362 -7.313 1.00 83.38 83 GLY A N 1
ATOM 631 C CA . GLY A 1 83 ? -4.377 -4.208 -7.225 1.00 83.38 83 GLY A CA 1
ATOM 632 C C . GLY A 1 83 ? -3.493 -4.025 -8.442 1.00 83.38 83 GLY A C 1
ATOM 633 O O . GLY A 1 83 ? -3.857 -3.382 -9.430 1.00 83.38 83 GLY A O 1
ATOM 634 N N . PHE A 1 84 ? -2.313 -4.617 -8.376 1.00 81.38 84 PHE A N 1
ATOM 635 C CA . PHE A 1 84 ? -1.379 -4.627 -9.491 1.00 81.38 84 PHE A CA 1
ATOM 636 C C . PHE A 1 84 ? -1.096 -6.066 -9.898 1.00 81.38 84 PHE A C 1
ATOM 638 O O . PHE A 1 84 ? -1.277 -6.994 -9.111 1.00 81.38 84 PHE A O 1
ATOM 645 N N . ASN A 1 85 ? -0.706 -6.278 -11.157 1.00 72.88 85 ASN A N 1
ATOM 646 C CA . ASN A 1 85 ? -0.385 -7.625 -11.629 1.00 72.88 85 ASN A CA 1
ATOM 647 C C . ASN A 1 85 ? 0.784 -8.244 -10.821 1.00 72.88 85 ASN A C 1
ATOM 649 O O . ASN A 1 85 ? 1.521 -7.513 -10.190 1.00 72.88 85 ASN A O 1
ATOM 653 N N . LEU A 1 86 ? 0.985 -9.568 -10.837 1.00 59.19 86 LEU A N 1
ATOM 654 C CA . LEU A 1 86 ? 1.955 -10.302 -10.001 1.00 59.19 86 LEU A CA 1
ATOM 655 C C . LEU A 1 86 ? 3.401 -9.890 -10.273 1.00 59.19 86 LEU A C 1
ATOM 657 O O . LEU A 1 86 ? 4.254 -10.047 -9.404 1.00 59.19 86 LEU A O 1
ATOM 661 N N . ALA A 1 87 ? 3.686 -9.399 -11.482 1.00 62.16 87 ALA A N 1
ATOM 662 C CA . ALA A 1 87 ? 4.987 -8.826 -11.788 1.00 62.16 87 ALA A CA 1
ATOM 663 C C . ALA A 1 87 ? 5.187 -7.490 -11.060 1.00 62.16 87 ALA A C 1
ATOM 665 O O . ALA A 1 87 ? 6.245 -6.894 -11.164 1.00 62.16 87 ALA A O 1
ATOM 666 N N . HIS A 1 88 ? 4.188 -6.985 -10.348 1.00 74.62 88 HIS A N 1
ATOM 667 C CA . HIS A 1 88 ? 4.262 -5.836 -9.471 1.00 74.62 88 HIS A CA 1
ATOM 668 C C . HIS A 1 88 ? 3.877 -6.292 -8.074 1.00 74.62 88 HIS A C 1
ATOM 670 O O . HIS A 1 88 ? 2.782 -6.802 -7.843 1.00 74.62 88 HIS A O 1
ATOM 676 N N . HIS A 1 89 ? 4.800 -6.156 -7.141 1.00 80.12 89 HIS A N 1
ATOM 677 C CA . HIS A 1 89 ? 4.585 -6.636 -5.789 1.00 80.12 89 HIS A CA 1
ATOM 678 C C . HIS A 1 89 ? 4.762 -5.492 -4.802 1.00 80.12 89 HIS A C 1
ATOM 680 O O . HIS A 1 89 ? 5.585 -4.596 -5.031 1.00 80.12 89 HIS A O 1
ATOM 686 N N . PRO A 1 90 ? 3.983 -5.507 -3.716 1.00 85.25 90 PRO A N 1
ATOM 687 C CA . PRO A 1 90 ? 4.217 -4.601 -2.620 1.00 85.25 90 PRO A CA 1
ATOM 688 C C . PRO A 1 90 ? 5.500 -5.001 -1.894 1.00 85.25 90 PRO A C 1
ATOM 690 O O . PRO A 1 90 ? 5.766 -6.185 -1.670 1.00 85.25 90 PRO A O 1
ATOM 693 N N . ASP A 1 91 ? 6.246 -4.006 -1.441 1.00 89.38 91 ASP A N 1
ATOM 694 C CA . ASP A 1 91 ? 7.127 -4.195 -0.305 1.00 89.38 91 ASP A CA 1
ATOM 695 C C . ASP A 1 91 ? 6.243 -4.507 0.908 1.00 89.38 91 ASP A C 1
ATOM 697 O O . ASP A 1 91 ? 5.207 -3.884 1.143 1.00 89.38 91 ASP A O 1
ATOM 701 N N . LEU A 1 92 ? 6.648 -5.480 1.716 1.00 92.31 92 LEU A N 1
ATOM 702 C CA . LEU A 1 92 ? 5.847 -5.938 2.854 1.00 92.31 92 LEU A CA 1
ATOM 703 C C . LEU A 1 92 ? 6.027 -5.054 4.103 1.00 92.31 92 LEU A C 1
ATOM 705 O O . LEU A 1 92 ? 5.640 -5.443 5.203 1.00 92.31 92 LEU A O 1
ATOM 709 N N . SER A 1 93 ? 6.607 -3.866 3.913 1.00 95.38 93 SER A N 1
ATOM 710 C CA . SER A 1 93 ? 6.697 -2.785 4.891 1.00 95.38 93 SER A CA 1
ATOM 711 C C . SER A 1 93 ? 5.557 -1.796 4.660 1.00 95.38 93 SER A C 1
ATOM 713 O O . SER A 1 93 ? 5.332 -1.347 3.535 1.00 95.38 93 SER A O 1
ATOM 715 N N . ILE A 1 94 ? 4.836 -1.468 5.726 1.00 97.38 94 ILE A N 1
ATOM 716 C CA . ILE A 1 94 ? 3.677 -0.578 5.705 1.00 97.38 94 ILE A CA 1
ATOM 717 C C . ILE A 1 94 ? 3.905 0.509 6.741 1.00 97.38 94 ILE A C 1
ATOM 719 O O . ILE A 1 94 ? 4.072 0.213 7.925 1.00 97.38 94 ILE A O 1
ATOM 723 N N . GLU A 1 95 ? 3.893 1.759 6.293 1.00 97.56 95 GLU A N 1
ATOM 724 C CA . GLU A 1 95 ? 3.862 2.918 7.173 1.00 97.56 95 GLU A CA 1
ATOM 725 C C . GLU A 1 95 ? 2.412 3.324 7.447 1.00 97.56 95 GLU A C 1
ATOM 727 O O . GLU A 1 95 ? 1.637 3.565 6.523 1.00 97.56 95 GLU A O 1
ATOM 732 N N . TRP A 1 96 ? 2.055 3.438 8.723 1.00 97.56 96 TRP A N 1
ATOM 733 C CA . TRP A 1 96 ? 0.728 3.840 9.170 1.00 97.56 96 TRP A CA 1
ATOM 734 C C . TRP A 1 96 ? 0.692 5.332 9.484 1.00 97.56 96 TRP A C 1
ATOM 736 O O . TRP A 1 96 ? 1.529 5.847 10.230 1.00 97.56 96 TRP A O 1
ATOM 746 N N . ARG A 1 97 ? -0.318 6.015 8.947 1.00 97.00 97 ARG A N 1
ATOM 747 C CA . ARG A 1 97 ? -0.640 7.411 9.251 1.00 97.00 97 ARG A CA 1
ATOM 748 C C . ARG A 1 97 ? -1.886 7.460 10.121 1.00 97.00 97 ARG A C 1
ATOM 750 O O . ARG A 1 97 ? -2.795 6.643 9.961 1.00 97.00 97 ARG A O 1
ATOM 757 N N . PHE A 1 98 ? -1.924 8.422 11.034 1.00 95.06 98 PHE A N 1
ATOM 758 C CA . PHE A 1 98 ? -2.974 8.523 12.038 1.00 95.06 98 PHE A CA 1
ATOM 759 C C . PHE A 1 98 ? -3.695 9.858 11.947 1.00 95.06 98 PHE A C 1
ATOM 761 O O . PHE A 1 98 ? -3.102 10.900 11.682 1.00 95.06 98 PHE A O 1
ATOM 768 N N . ALA A 1 99 ? -4.988 9.831 12.240 1.00 92.94 99 ALA A N 1
ATOM 769 C CA . ALA A 1 99 ? -5.764 11.020 12.525 1.00 92.94 99 ALA A CA 1
ATOM 770 C C . ALA A 1 99 ? -6.638 10.768 13.747 1.00 92.94 99 ALA A C 1
ATOM 772 O O . ALA A 1 99 ? -7.316 9.750 13.845 1.00 92.94 99 ALA A O 1
ATOM 773 N N . ASN A 1 100 ? -6.635 11.707 14.694 1.00 91.06 100 ASN A N 1
ATOM 774 C CA . ASN A 1 100 ? -7.437 11.616 15.918 1.00 91.06 100 ASN A CA 1
ATOM 775 C C . ASN A 1 100 ? -7.210 10.318 16.727 1.00 91.06 100 ASN A C 1
ATOM 777 O O . ASN A 1 100 ? -8.106 9.871 17.437 1.00 91.06 100 ASN A O 1
ATOM 781 N N . GLY A 1 101 ? -6.006 9.739 16.647 1.00 90.50 101 GLY A N 1
ATOM 782 C CA . GLY A 1 101 ? -5.627 8.517 17.364 1.00 90.50 101 GLY A CA 1
ATOM 783 C C . GLY A 1 101 ? -5.980 7.204 16.659 1.00 90.50 101 GLY A C 1
ATOM 784 O O . GLY A 1 101 ? -5.634 6.149 17.182 1.00 90.50 101 GLY A O 1
ATOM 785 N N . GLU A 1 102 ? -6.601 7.258 15.479 1.00 92.75 102 GLU A N 1
ATOM 786 C CA . GLU A 1 102 ? -6.960 6.084 14.677 1.00 92.75 102 GLU A CA 1
ATOM 787 C C . GLU A 1 102 ? -6.170 6.057 13.358 1.00 92.75 102 GLU A C 1
ATOM 789 O O . GLU A 1 102 ? -5.834 7.128 12.836 1.00 92.75 102 GLU A O 1
ATOM 794 N N . PRO A 1 103 ? -5.856 4.870 12.800 1.00 95.75 103 PRO A N 1
ATOM 795 C CA . PRO A 1 103 ? -5.267 4.767 11.470 1.00 95.75 103 PRO A CA 1
ATOM 796 C C . PRO A 1 103 ? -6.176 5.423 10.427 1.00 95.75 103 PRO A C 1
ATOM 798 O O . PRO A 1 103 ? -7.342 5.059 10.306 1.00 95.75 103 PRO A O 1
ATOM 801 N N . SER A 1 104 ? -5.640 6.383 9.677 1.00 96.94 104 SER A N 1
ATOM 802 C CA . SER A 1 104 ? -6.364 7.123 8.634 1.00 96.94 104 SER A CA 1
ATOM 803 C C . SER A 1 104 ? -5.843 6.824 7.233 1.00 96.94 104 SER A C 1
ATOM 805 O O . SER A 1 104 ? -6.577 6.951 6.251 1.00 96.94 104 SER A O 1
ATOM 807 N N . ALA A 1 105 ? -4.580 6.411 7.124 1.00 97.94 105 ALA A N 1
ATOM 808 C CA . ALA A 1 105 ? -3.997 5.955 5.878 1.00 97.94 105 ALA A CA 1
ATOM 809 C C . ALA A 1 105 ? -2.847 4.973 6.110 1.00 97.94 105 ALA A C 1
ATOM 811 O O . ALA A 1 105 ? -2.247 4.923 7.184 1.00 97.94 105 ALA A O 1
ATOM 812 N N . ALA A 1 106 ? -2.513 4.230 5.064 1.00 97.75 106 ALA A N 1
ATOM 813 C CA . ALA A 1 106 ? -1.319 3.407 4.986 1.00 97.75 106 ALA A CA 1
ATOM 814 C C . ALA A 1 106 ? -0.529 3.752 3.723 1.00 97.75 106 ALA A C 1
ATOM 816 O O . ALA A 1 106 ? -1.107 3.997 2.661 1.00 97.75 106 ALA A O 1
ATOM 817 N N . ILE A 1 107 ? 0.795 3.764 3.844 1.00 97.94 107 ILE A N 1
ATOM 818 C CA . ILE A 1 107 ? 1.723 3.991 2.742 1.00 97.94 107 ILE A CA 1
ATOM 819 C C . ILE A 1 107 ? 2.548 2.727 2.560 1.00 97.94 107 ILE A C 1
ATOM 821 O O . ILE A 1 107 ? 3.151 2.217 3.506 1.00 97.94 107 ILE A O 1
ATOM 825 N N . GLN A 1 108 ? 2.579 2.231 1.331 1.00 95.56 108 GLN A N 1
ATOM 826 C CA . GLN A 1 108 ? 3.347 1.053 0.963 1.00 95.56 108 GLN A CA 1
ATOM 827 C C . GLN A 1 108 ? 4.081 1.307 -0.344 1.00 95.56 108 GLN A C 1
ATOM 829 O O . GLN A 1 108 ? 3.512 1.851 -1.292 1.00 95.56 108 GLN A O 1
ATOM 834 N N . ARG A 1 109 ? 5.346 0.894 -0.422 1.00 93.31 109 ARG A N 1
ATOM 835 C CA . ARG A 1 109 ? 6.073 0.898 -1.689 1.00 93.31 109 ARG A CA 1
ATOM 836 C C . ARG A 1 109 ? 5.649 -0.293 -2.537 1.00 93.31 109 ARG A C 1
ATOM 838 O O . ARG A 1 109 ? 5.535 -1.402 -2.039 1.00 93.31 109 ARG A O 1
ATOM 845 N N . TRP A 1 110 ? 5.460 -0.062 -3.825 1.00 90.88 110 TRP A N 1
ATOM 846 C CA . TRP A 1 110 ? 5.211 -1.089 -4.823 1.00 90.88 110 TRP A CA 1
ATOM 847 C C . TRP A 1 110 ? 6.323 -1.077 -5.861 1.00 90.88 110 TRP A C 1
ATOM 849 O O . TRP A 1 110 ? 6.682 -0.027 -6.404 1.00 90.88 110 TRP A O 1
ATOM 859 N N . ARG A 1 111 ? 6.872 -2.258 -6.138 1.00 85.50 111 ARG A N 1
ATOM 860 C CA . ARG A 1 111 ? 7.856 -2.484 -7.196 1.00 85.50 111 ARG A CA 1
ATOM 861 C C . ARG A 1 111 ? 7.127 -2.852 -8.472 1.00 85.50 111 ARG A C 1
ATOM 863 O O . ARG A 1 111 ? 6.222 -3.681 -8.447 1.00 85.50 111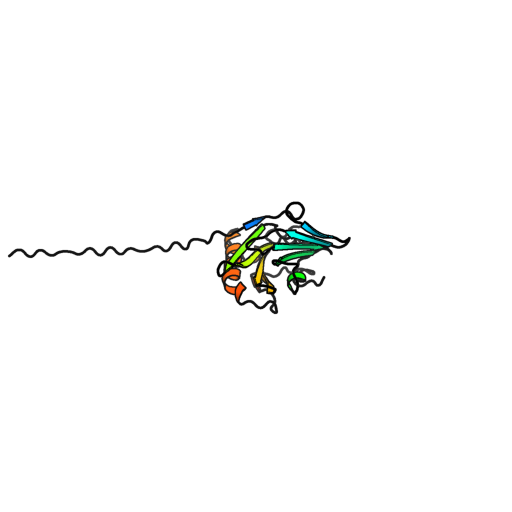 ARG A O 1
ATOM 870 N N . PHE A 1 112 ? 7.540 -2.269 -9.591 1.00 77.50 112 PHE A N 1
ATOM 871 C CA . PHE A 1 112 ? 6.978 -2.570 -10.905 1.00 77.50 112 PHE A CA 1
ATOM 872 C C . PHE A 1 112 ? 8.057 -3.188 -11.789 1.00 77.50 112 PHE A C 1
ATOM 874 O O . PHE A 1 112 ? 9.225 -2.856 -11.653 1.00 77.50 112 PHE A O 1
ATOM 881 N N . PHE A 1 113 ? 7.686 -4.083 -12.700 1.00 69.44 113 PHE A N 1
ATOM 882 C CA . PHE A 1 113 ? 8.622 -4.758 -13.603 1.00 69.44 113 PHE A CA 1
ATOM 883 C C . PHE A 1 113 ? 8.236 -4.464 -15.044 1.00 69.44 113 PHE A C 1
ATOM 885 O O . PHE A 1 113 ? 7.051 -4.439 -15.381 1.00 69.44 113 PHE A O 1
ATOM 892 N N . ASN A 1 114 ? 9.233 -4.292 -15.908 1.00 62.56 114 ASN A N 1
ATOM 893 C CA . ASN A 1 114 ? 9.029 -4.121 -17.338 1.00 62.56 114 ASN A CA 1
ATOM 894 C C . ASN A 1 114 ? 9.938 -5.067 -18.126 1.00 62.56 114 ASN A C 1
ATOM 896 O O . ASN A 1 114 ? 11.154 -4.916 -18.131 1.00 62.56 114 ASN A O 1
ATOM 900 N N . GLY A 1 115 ? 9.344 -6.041 -18.821 1.00 57.16 115 GLY A N 1
ATOM 901 C CA . GLY A 1 115 ? 10.053 -6.814 -19.846 1.00 57.16 115 GLY A CA 1
ATOM 902 C C . GLY A 1 115 ? 11.240 -7.660 -19.364 1.00 57.16 115 GLY A C 1
ATOM 903 O O . GLY A 1 115 ? 12.030 -8.085 -20.201 1.00 57.16 115 GLY A O 1
ATOM 904 N N . GLY A 1 116 ? 11.352 -7.934 -18.060 1.00 57.31 116 GLY A N 1
ATOM 905 C CA . GLY A 1 116 ? 12.437 -8.725 -17.464 1.00 57.31 116 GLY A CA 1
ATOM 906 C C . GLY A 1 116 ? 13.344 -7.940 -16.518 1.00 57.31 116 GLY A C 1
ATOM 907 O O . GLY A 1 116 ? 14.047 -8.572 -15.736 1.00 57.31 116 GLY A O 1
ATOM 908 N N . ASP A 1 117 ? 13.258 -6.608 -16.528 1.00 55.53 117 ASP A N 1
ATOM 909 C CA . ASP A 1 117 ? 14.000 -5.737 -15.619 1.00 55.53 117 ASP A CA 1
ATOM 910 C C . ASP A 1 117 ? 13.051 -5.130 -14.571 1.00 55.53 117 ASP A C 1
ATOM 912 O O . ASP A 1 117 ? 11.914 -4.743 -14.878 1.00 55.53 117 ASP A O 1
ATOM 916 N N . GLU A 1 118 ? 13.499 -5.079 -13.316 1.00 58.22 118 GLU A N 1
ATOM 917 C CA . GLU A 1 118 ? 12.820 -4.319 -12.265 1.00 58.22 118 GLU A CA 1
ATOM 918 C C . GLU A 1 118 ? 12.878 -2.831 -12.641 1.00 58.22 118 GLU A C 1
ATOM 920 O O . GLU A 1 118 ? 13.932 -2.314 -13.013 1.00 58.22 118 GLU A O 1
ATOM 925 N N . LEU A 1 119 ? 11.742 -2.130 -12.598 1.00 62.69 119 LEU A N 1
ATOM 926 C CA . LEU A 1 119 ? 11.748 -0.674 -12.686 1.00 62.69 119 LEU A CA 1
ATOM 927 C C . LEU A 1 119 ? 12.344 -0.166 -11.370 1.00 62.69 119 LEU A C 1
ATOM 929 O O . LEU A 1 119 ? 11.682 -0.225 -10.335 1.00 62.69 119 LEU A O 1
ATOM 933 N N . ASP A 1 120 ? 13.593 0.303 -11.440 1.00 55.44 120 ASP A N 1
ATOM 934 C CA . ASP A 1 120 ? 14.523 0.553 -10.321 1.00 55.44 120 ASP A CA 1
ATOM 935 C C . ASP A 1 120 ? 13.963 1.366 -9.131 1.00 55.44 120 ASP A C 1
ATOM 937 O O . ASP A 1 120 ? 14.511 1.318 -8.030 1.00 55.44 120 ASP A O 1
ATOM 941 N N . THR A 1 121 ? 12.865 2.107 -9.296 1.00 71.06 121 THR A N 1
ATOM 942 C CA . THR A 1 121 ? 12.372 3.053 -8.282 1.00 71.06 121 THR A CA 1
ATOM 943 C C . THR A 1 121 ? 10.963 2.770 -7.758 1.00 71.06 121 THR A C 1
ATOM 945 O O . THR A 1 121 ? 10.723 3.012 -6.585 1.00 71.06 121 THR A O 1
ATOM 948 N N . GLY A 1 122 ? 10.045 2.152 -8.503 1.00 86.00 122 GLY A N 1
ATOM 949 C CA . GLY A 1 122 ? 8.703 1.814 -7.990 1.00 86.00 122 GLY A CA 1
ATOM 950 C C . GLY A 1 122 ? 7.777 3.015 -7.696 1.00 86.00 122 GLY A C 1
ATOM 951 O O . GLY A 1 122 ? 7.968 4.119 -8.203 1.00 86.00 122 GLY A O 1
ATOM 952 N N . THR A 1 123 ? 6.720 2.803 -6.906 1.00 89.62 123 THR A N 1
ATOM 953 C CA . THR A 1 123 ? 5.710 3.827 -6.548 1.00 89.62 123 THR A CA 1
ATOM 954 C C . THR A 1 123 ? 5.300 3.683 -5.087 1.00 89.62 123 THR A C 1
ATOM 956 O O . THR A 1 123 ? 5.066 2.565 -4.635 1.00 89.62 123 THR A O 1
ATOM 959 N N . PHE A 1 124 ? 5.145 4.786 -4.354 1.00 94.94 124 PHE A N 1
ATOM 960 C CA . PHE A 1 124 ? 4.434 4.754 -3.073 1.00 94.94 124 PHE A CA 1
ATOM 961 C C . PHE A 1 124 ? 2.926 4.804 -3.315 1.00 94.94 124 PHE A C 1
ATOM 963 O O . PHE A 1 124 ? 2.408 5.753 -3.907 1.00 94.94 124 PHE A O 1
ATOM 970 N N . VAL A 1 125 ? 2.222 3.778 -2.855 1.00 95.62 125 VAL A N 1
ATOM 971 C CA . VAL A 1 125 ? 0.762 3.697 -2.866 1.00 95.62 125 VAL A CA 1
ATOM 972 C C . VAL A 1 125 ? 0.255 4.187 -1.520 1.00 95.62 125 VAL A C 1
ATOM 974 O O . VAL A 1 125 ? 0.629 3.651 -0.478 1.00 95.62 125 VAL A O 1
ATOM 977 N N . VAL A 1 126 ? -0.598 5.208 -1.552 1.00 97.81 126 VAL A N 1
ATOM 978 C CA . VAL A 1 126 ? -1.269 5.753 -0.371 1.00 97.81 126 VAL A CA 1
ATOM 979 C C . VAL A 1 126 ? -2.700 5.241 -0.358 1.00 97.81 126 VAL A C 1
ATOM 981 O O . VAL A 1 126 ? -3.451 5.486 -1.303 1.00 97.81 126 VAL A O 1
ATOM 984 N N . THR A 1 127 ? -3.084 4.565 0.717 1.00 98.06 127 THR A N 1
ATOM 985 C CA . THR A 1 127 ? -4.411 3.963 0.900 1.00 98.06 127 THR A CA 1
ATOM 986 C C . THR A 1 127 ? -5.129 4.652 2.048 1.00 98.06 127 THR A C 1
ATOM 988 O O . THR A 1 127 ? -4.574 4.720 3.139 1.00 98.06 127 THR A O 1
ATOM 991 N N . LYS A 1 128 ? -6.347 5.157 1.826 1.00 97.88 128 LYS A N 1
ATOM 992 C CA . LYS A 1 128 ? -7.239 5.659 2.884 1.00 97.88 128 LYS A CA 1
ATOM 993 C C . LYS A 1 128 ? -7.773 4.491 3.708 1.00 97.88 128 LYS A C 1
ATOM 995 O O . LYS A 1 128 ? -8.061 3.426 3.163 1.00 97.88 128 LYS A O 1
ATOM 1000 N N . ILE A 1 129 ? -7.927 4.725 5.007 1.00 97.25 129 ILE A N 1
ATOM 1001 C CA . ILE A 1 129 ? -8.548 3.808 5.960 1.00 97.25 129 ILE A CA 1
ATOM 1002 C C . ILE A 1 129 ? -9.633 4.591 6.698 1.00 97.25 129 ILE A C 1
ATOM 1004 O O . ILE A 1 129 ? -9.324 5.460 7.510 1.00 97.25 129 ILE A O 1
ATOM 1008 N N . ASP A 1 130 ? -10.900 4.313 6.393 1.00 94.94 130 ASP A N 1
ATOM 1009 C CA . ASP A 1 130 ? -12.039 4.974 7.035 1.00 94.94 130 ASP A CA 1
ATOM 1010 C C . ASP A 1 130 ? -13.275 4.066 7.032 1.00 94.94 130 ASP A C 1
ATOM 1012 O O . ASP A 1 130 ? -14.065 4.043 6.088 1.00 94.94 130 ASP A O 1
ATOM 1016 N N . GLY A 1 131 ? -13.412 3.243 8.075 1.00 91.25 131 GLY A N 1
ATOM 1017 C CA . GLY A 1 131 ? -14.460 2.222 8.122 1.00 91.25 131 GLY A CA 1
ATOM 1018 C C . GLY A 1 131 ? -14.406 1.303 6.896 1.00 91.25 131 GLY A C 1
ATOM 1019 O O . GLY A 1 131 ? -13.354 0.743 6.594 1.00 91.25 131 GLY A O 1
ATOM 1020 N N . ASP A 1 132 ? -15.532 1.178 6.188 1.00 91.12 132 ASP A N 1
ATOM 1021 C CA . ASP A 1 132 ? -15.637 0.388 4.953 1.00 91.12 132 ASP A CA 1
ATOM 1022 C C . ASP A 1 132 ? -15.122 1.144 3.700 1.00 91.12 132 ASP A C 1
ATOM 1024 O O . ASP A 1 132 ? -14.993 0.551 2.627 1.00 91.12 132 ASP A O 1
ATOM 1028 N N . GLU A 1 133 ? -14.810 2.444 3.804 1.00 93.62 133 GLU A N 1
ATOM 1029 C CA . GLU A 1 133 ? -14.233 3.250 2.717 1.00 93.62 133 GLU A CA 1
ATOM 1030 C C . GLU A 1 133 ? -12.707 3.119 2.689 1.00 93.62 133 GLU A C 1
ATOM 1032 O O . GLU A 1 133 ? -11.949 4.010 3.081 1.00 93.62 133 GLU A O 1
ATOM 1037 N N . VAL A 1 134 ? -12.257 1.969 2.193 1.00 96.50 134 VAL A N 1
ATOM 1038 C CA . VAL A 1 134 ? -10.844 1.673 1.952 1.00 96.50 134 VAL A CA 1
ATOM 1039 C C . VAL A 1 134 ? -10.579 1.777 0.453 1.00 96.50 134 VAL A C 1
ATOM 1041 O O . VAL A 1 134 ? -11.263 1.136 -0.348 1.00 96.50 134 VAL A O 1
ATOM 1044 N N . CYS A 1 135 ? -9.605 2.597 0.059 1.00 96.56 135 CYS A N 1
ATOM 1045 C CA . CYS A 1 135 ? -9.190 2.738 -1.336 1.00 96.56 135 CYS A CA 1
ATOM 1046 C C . CYS A 1 135 ? -7.833 3.435 -1.473 1.00 96.56 135 CYS A C 1
ATOM 1048 O O . CYS A 1 135 ? -7.417 4.204 -0.606 1.00 96.56 135 CYS A O 1
ATOM 1050 N N . HIS A 1 136 ? -7.151 3.213 -2.593 1.00 96.62 136 HIS A N 1
ATOM 1051 C CA . HIS A 1 136 ? -5.994 4.010 -2.978 1.00 96.62 136 HIS A CA 1
ATOM 1052 C C . HIS A 1 136 ? -6.427 5.453 -3.266 1.00 96.62 136 HIS A C 1
ATOM 1054 O O . HIS A 1 136 ? -7.378 5.689 -4.011 1.00 96.62 136 HIS A O 1
ATOM 1060 N N . ILE A 1 137 ? -5.696 6.416 -2.707 1.00 97.12 137 ILE A N 1
ATOM 1061 C CA . ILE A 1 137 ? -5.949 7.856 -2.869 1.00 97.12 137 ILE A CA 1
ATOM 1062 C C . ILE A 1 137 ? -4.818 8.566 -3.617 1.00 97.12 137 ILE A C 1
ATOM 1064 O O . ILE A 1 137 ? -5.048 9.595 -4.256 1.00 97.12 137 ILE A O 1
ATOM 1068 N N . ALA A 1 138 ? -3.604 8.007 -3.589 1.00 96.50 138 ALA A N 1
ATOM 1069 C CA . ALA A 1 138 ? -2.484 8.495 -4.382 1.00 96.50 138 ALA A CA 1
ATOM 1070 C C . ALA A 1 138 ? -1.498 7.397 -4.776 1.00 96.50 138 ALA A C 1
ATOM 1072 O O . ALA A 1 138 ? -1.328 6.391 -4.088 1.00 96.50 138 ALA A O 1
ATOM 1073 N N . LEU A 1 139 ? -0.832 7.654 -5.897 1.00 93.75 139 LEU A N 1
ATOM 1074 C CA . LEU A 1 139 ? 0.212 6.840 -6.498 1.00 93.75 139 LEU A CA 1
ATOM 1075 C C . LEU A 1 139 ? 1.389 7.767 -6.802 1.00 93.75 139 LEU A C 1
ATOM 1077 O O . LEU A 1 139 ? 1.315 8.589 -7.720 1.00 93.75 139 LEU A O 1
ATOM 1081 N N . VAL A 1 140 ? 2.437 7.693 -5.987 1.00 93.81 140 VAL A N 1
ATOM 1082 C CA . VAL A 1 140 ? 3.594 8.595 -6.047 1.00 93.81 140 VAL A CA 1
ATOM 1083 C C . VAL A 1 140 ? 4.744 7.900 -6.757 1.00 93.81 140 VAL A C 1
ATOM 1085 O O . VAL A 1 140 ? 5.395 7.026 -6.188 1.00 93.81 140 VAL A O 1
ATOM 1088 N N . ASP A 1 141 ? 4.963 8.254 -8.021 1.00 89.38 141 ASP A N 1
ATOM 1089 C CA . ASP A 1 141 ? 6.035 7.688 -8.842 1.00 89.38 141 ASP A CA 1
ATOM 1090 C C . ASP A 1 141 ? 7.391 8.150 -8.300 1.00 89.38 141 ASP A C 1
ATOM 1092 O O . ASP A 1 141 ? 7.699 9.345 -8.293 1.00 89.38 141 ASP A O 1
ATOM 1096 N N . ILE A 1 142 ? 8.207 7.200 -7.845 1.00 89.81 142 ILE A N 1
ATOM 1097 C CA . ILE A 1 142 ? 9.487 7.514 -7.216 1.00 89.81 142 ILE A CA 1
ATOM 1098 C C . ILE A 1 142 ? 10.471 8.066 -8.252 1.00 89.81 142 ILE A C 1
ATOM 1100 O O . ILE A 1 142 ? 11.103 9.087 -7.995 1.00 89.81 142 ILE A O 1
ATOM 1104 N N . ALA A 1 143 ? 10.543 7.493 -9.458 1.00 87.12 143 ALA A N 1
ATOM 1105 C CA . ALA A 1 143 ? 11.471 7.975 -10.490 1.00 87.12 143 ALA A CA 1
ATOM 1106 C C . ALA A 1 143 ? 11.146 9.395 -10.965 1.00 87.12 143 ALA A C 1
ATOM 1108 O O . ALA A 1 143 ? 12.056 10.156 -11.284 1.00 87.12 143 ALA A O 1
ATOM 1109 N N . ALA A 1 144 ? 9.865 9.756 -11.042 1.00 88.44 144 ALA A N 1
ATOM 1110 C CA . ALA A 1 144 ? 9.471 11.084 -11.510 1.00 88.44 144 ALA A CA 1
ATOM 1111 C C . ALA A 1 144 ? 9.711 12.198 -10.486 1.00 88.44 144 ALA A C 1
ATOM 1113 O O . ALA A 1 144 ? 9.763 13.365 -10.877 1.00 88.44 144 ALA A O 1
ATOM 1114 N N . ASN A 1 145 ? 9.811 11.857 -9.200 1.00 87.12 145 ASN A N 1
ATOM 1115 C CA . ASN A 1 145 ? 9.860 12.838 -8.119 1.00 87.12 145 ASN A CA 1
ATOM 1116 C C . ASN A 1 145 ? 11.171 12.828 -7.326 1.00 87.12 145 ASN A C 1
ATOM 1118 O O . ASN A 1 145 ? 11.386 13.734 -6.523 1.00 87.12 145 ASN A O 1
ATOM 1122 N N . ILE A 1 146 ? 12.042 11.839 -7.534 1.00 86.25 146 ILE A N 1
ATOM 1123 C CA . ILE A 1 146 ? 13.337 11.787 -6.861 1.00 86.25 146 ILE A CA 1
ATOM 1124 C C . ILE A 1 146 ? 14.275 12.872 -7.410 1.00 86.25 146 ILE A C 1
ATOM 1126 O O . ILE A 1 146 ? 14.466 13.016 -8.620 1.00 86.25 146 ILE A O 1
ATOM 1130 N N . SER A 1 147 ? 14.865 13.650 -6.506 1.00 80.56 147 SER A N 1
ATOM 1131 C CA . SER A 1 147 ? 15.930 14.612 -6.801 1.00 80.56 147 SER A CA 1
ATOM 1132 C C . SER A 1 147 ? 17.154 14.259 -5.969 1.00 80.56 147 SER A C 1
ATOM 1134 O O . SER A 1 147 ? 17.007 14.011 -4.776 1.00 80.56 147 SER A O 1
ATOM 1136 N N . ASP A 1 148 ? 18.339 14.251 -6.579 1.00 81.12 148 ASP A N 1
ATOM 1137 C CA . ASP A 1 148 ? 19.608 13.933 -5.905 1.00 81.12 148 ASP A CA 1
ATOM 1138 C C . ASP A 1 148 ? 19.614 12.571 -5.168 1.00 81.12 148 ASP A C 1
ATOM 1140 O O . ASP A 1 148 ? 20.266 12.421 -4.138 1.00 81.12 148 ASP A O 1
ATOM 1144 N N . ASP A 1 149 ? 18.892 11.579 -5.706 1.00 74.25 149 ASP A N 1
ATOM 1145 C CA . ASP A 1 149 ? 18.739 10.221 -5.150 1.00 74.25 149 ASP A CA 1
ATOM 1146 C C . ASP A 1 149 ? 18.118 10.161 -3.732 1.00 74.25 149 ASP A C 1
ATOM 1148 O O . ASP A 1 149 ? 18.287 9.176 -3.010 1.00 74.25 149 ASP A O 1
ATOM 1152 N N . ASP A 1 150 ? 17.360 11.188 -3.331 1.00 85.50 150 ASP A N 1
ATOM 1153 C CA . ASP A 1 150 ? 16.671 11.245 -2.036 1.00 85.50 150 ASP A CA 1
ATOM 1154 C C . ASP A 1 150 ? 15.235 10.680 -2.107 1.00 85.50 150 ASP A C 1
ATOM 1156 O O . ASP A 1 150 ? 14.264 11.402 -2.351 1.00 85.50 150 ASP A O 1
ATOM 1160 N N . GLU A 1 151 ? 15.085 9.364 -1.904 1.00 89.81 151 GLU A N 1
ATOM 1161 C CA . GLU A 1 151 ? 13.772 8.692 -1.838 1.00 89.81 151 GLU A CA 1
ATOM 1162 C C . GLU A 1 151 ? 12.941 9.158 -0.622 1.00 89.81 151 GLU A C 1
ATOM 1164 O O . GLU A 1 151 ? 11.711 9.158 -0.692 1.00 89.81 151 GLU A O 1
ATOM 1169 N N . GLU A 1 152 ? 13.579 9.630 0.460 1.00 91.75 152 GLU A N 1
ATOM 1170 C CA . GLU A 1 152 ? 12.884 10.101 1.669 1.00 91.75 152 GLU A CA 1
ATOM 1171 C C . GLU A 1 152 ? 12.054 11.354 1.378 1.00 91.75 152 GLU A C 1
ATOM 1173 O O . GLU A 1 152 ? 10.931 11.479 1.864 1.00 91.75 152 GLU A O 1
ATOM 1178 N N . ALA A 1 153 ? 12.544 12.253 0.519 1.00 91.88 153 ALA A N 1
ATOM 1179 C CA . ALA A 1 153 ? 11.762 13.400 0.062 1.00 91.88 153 ALA A CA 1
ATOM 1180 C C . ALA A 1 153 ? 10.486 12.967 -0.686 1.00 91.88 153 ALA A C 1
ATOM 1182 O O . ALA A 1 153 ? 9.439 13.609 -0.568 1.00 91.88 153 ALA A O 1
ATOM 1183 N N . VAL A 1 154 ? 10.544 11.855 -1.426 1.00 94.38 154 VAL A N 1
ATOM 1184 C CA . VAL A 1 154 ? 9.379 11.301 -2.129 1.00 94.38 154 VAL A CA 1
ATOM 1185 C C . VAL A 1 154 ? 8.419 10.600 -1.175 1.00 94.38 154 VAL A C 1
ATOM 1187 O O . VAL A 1 154 ? 7.205 10.788 -1.285 1.00 94.38 154 VAL A O 1
ATOM 1190 N N . LEU A 1 155 ? 8.939 9.856 -0.199 1.00 95.06 155 LEU A N 1
ATOM 1191 C CA . LEU A 1 155 ? 8.124 9.298 0.877 1.00 95.06 155 LEU A CA 1
ATOM 1192 C C . LEU A 1 155 ? 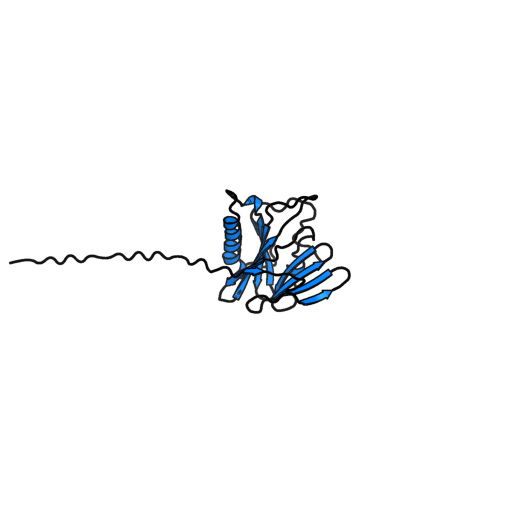7.431 10.415 1.670 1.00 95.06 155 LEU A C 1
ATOM 1194 O O . LEU A 1 155 ? 6.243 10.310 1.973 1.00 95.06 155 LEU A O 1
ATOM 1198 N N . GLN A 1 156 ? 8.121 11.528 1.924 1.00 95.50 156 GLN A N 1
ATOM 1199 C CA . GLN A 1 156 ? 7.529 12.691 2.576 1.00 95.50 156 GLN A CA 1
ATOM 1200 C C . GLN A 1 156 ? 6.380 13.290 1.754 1.00 95.50 156 GLN A C 1
ATOM 1202 O O . GLN A 1 156 ? 5.352 13.635 2.327 1.00 95.50 156 GLN A O 1
ATOM 1207 N N . MET A 1 157 ? 6.475 13.327 0.421 1.00 95.75 157 MET A N 1
ATOM 1208 C CA . MET A 1 157 ? 5.342 13.725 -0.428 1.00 95.75 157 MET A CA 1
ATOM 1209 C C . MET A 1 157 ? 4.136 12.784 -0.288 1.00 95.75 157 MET A C 1
ATOM 1211 O O . MET A 1 157 ? 2.994 13.249 -0.289 1.00 95.75 157 MET A O 1
ATOM 1215 N N . ALA A 1 158 ? 4.365 11.474 -0.147 1.00 97.50 158 ALA A N 1
ATOM 1216 C CA . ALA A 1 158 ? 3.295 10.510 0.109 1.00 97.50 158 ALA A CA 1
ATOM 1217 C C . ALA A 1 158 ? 2.648 10.726 1.491 1.00 97.50 158 ALA A C 1
ATOM 1219 O O . ALA A 1 158 ? 1.419 10.715 1.590 1.00 97.50 158 ALA A O 1
ATOM 1220 N N . ARG A 1 159 ? 3.455 10.989 2.531 1.00 97.69 159 ARG A N 1
ATOM 1221 C CA . ARG A 1 159 ? 2.985 11.338 3.886 1.00 97.69 159 ARG A CA 1
ATOM 1222 C C . ARG A 1 159 ? 2.143 12.605 3.885 1.00 97.69 159 ARG A C 1
ATOM 1224 O O . ARG A 1 159 ? 1.013 12.580 4.361 1.00 97.69 159 ARG A O 1
ATOM 1231 N N . ASP A 1 160 ? 2.648 13.673 3.276 1.00 97.06 160 ASP A N 1
ATOM 1232 C CA . ASP A 1 160 ? 1.945 14.953 3.191 1.00 97.06 160 ASP A CA 1
ATOM 1233 C C . ASP A 1 160 ? 0.602 14.797 2.462 1.00 97.06 160 ASP A C 1
ATOM 1235 O O . ASP A 1 160 ? -0.407 15.380 2.865 1.00 97.06 160 ASP A O 1
ATOM 1239 N N . PHE A 1 161 ? 0.559 13.980 1.401 1.00 97.69 161 PHE A N 1
ATOM 1240 C CA . PHE A 1 161 ? -0.690 13.692 0.703 1.00 97.69 161 PHE A CA 1
ATOM 1241 C C . PHE A 1 161 ? -1.670 12.909 1.582 1.00 97.69 161 PHE A C 1
ATOM 1243 O O . PHE A 1 161 ? -2.850 13.265 1.629 1.00 97.69 161 PHE A O 1
ATOM 1250 N N . ALA A 1 162 ? -1.200 11.867 2.270 1.00 97.94 162 ALA A N 1
ATOM 1251 C CA . ALA A 1 162 ? -2.012 11.062 3.175 1.00 97.94 162 ALA A CA 1
ATOM 1252 C C . ALA A 1 162 ? -2.638 11.930 4.275 1.00 97.94 162 ALA A C 1
ATOM 1254 O O . ALA A 1 162 ? -3.861 11.980 4.407 1.00 97.94 162 ALA A O 1
ATOM 1255 N N . ASP A 1 163 ? -1.807 12.685 4.989 1.00 96.50 163 ASP A N 1
ATOM 1256 C CA . ASP A 1 163 ? -2.216 13.495 6.133 1.00 96.50 163 ASP A CA 1
ATOM 1257 C C . ASP A 1 163 ? -3.190 14.614 5.726 1.00 96.50 163 ASP A C 1
ATOM 1259 O O . ASP A 1 163 ? -4.115 14.939 6.472 1.00 96.50 163 ASP A O 1
ATOM 1263 N N . ALA A 1 164 ? -3.022 15.186 4.527 1.00 96.88 164 ALA A N 1
ATOM 1264 C CA . ALA A 1 164 ? -3.870 16.272 4.042 1.00 96.88 164 ALA A CA 1
ATOM 1265 C C . ALA A 1 164 ? -5.194 15.811 3.407 1.00 96.88 164 ALA A C 1
ATOM 1267 O O . ALA A 1 164 ? -6.128 16.609 3.352 1.00 96.88 164 ALA A O 1
ATOM 1268 N N . ASN A 1 165 ? -5.282 14.580 2.883 1.00 97.56 165 ASN A N 1
ATOM 1269 C CA . ASN A 1 165 ? -6.409 14.172 2.029 1.00 97.56 165 ASN A CA 1
ATOM 1270 C C . ASN A 1 165 ? -7.172 12.937 2.523 1.00 97.56 165 ASN A C 1
ATOM 1272 O O . ASN A 1 165 ? -8.323 12.766 2.130 1.00 97.56 165 ASN A O 1
ATOM 1276 N N . ALA A 1 166 ? -6.586 12.071 3.357 1.00 96.88 166 ALA A N 1
ATOM 1277 C CA . ALA A 1 166 ? -7.185 10.768 3.655 1.00 96.88 166 ALA A CA 1
ATOM 1278 C C . ALA A 1 166 ? -8.558 10.848 4.339 1.00 96.88 166 ALA A C 1
ATOM 1280 O O . ALA A 1 166 ? -9.397 9.992 4.090 1.00 96.88 166 ALA A O 1
ATOM 1281 N N . GLN A 1 167 ? -8.834 11.867 5.159 1.00 95.12 167 GLN A N 1
ATOM 1282 C CA . GLN A 1 167 ? -10.153 12.007 5.795 1.00 95.12 167 GLN A CA 1
ATOM 1283 C C . GLN A 1 167 ? -11.250 12.354 4.777 1.00 95.12 167 GLN A C 1
ATOM 1285 O O . GLN A 1 167 ? -12.308 11.734 4.791 1.00 95.12 167 GLN A O 1
ATOM 1290 N N . ASP A 1 168 ? -10.973 13.266 3.844 1.00 95.75 168 ASP A N 1
ATOM 1291 C CA . ASP A 1 168 ? -11.997 13.850 2.966 1.00 95.75 168 ASP A CA 1
ATOM 1292 C C . ASP A 1 168 ? -12.057 13.222 1.559 1.00 95.75 168 ASP A C 1
ATOM 1294 O O . ASP A 1 168 ? -12.943 13.549 0.764 1.00 95.75 168 ASP A O 1
ATOM 1298 N N . PHE A 1 169 ? -11.115 12.341 1.206 1.00 96.94 169 PHE A N 1
ATOM 1299 C CA . PHE A 1 169 ? -11.093 11.700 -0.108 1.00 96.94 169 PHE A CA 1
ATOM 1300 C C . PHE A 1 169 ? -12.248 10.700 -0.263 1.00 96.94 169 PHE A C 1
ATOM 1302 O O . PHE A 1 169 ? -12.378 9.760 0.518 1.00 96.94 169 PHE A O 1
ATOM 1309 N N . SER A 1 170 ? -13.048 10.866 -1.319 1.00 95.75 170 SER A N 1
ATOM 1310 C CA . SER A 1 170 ? -14.093 9.905 -1.691 1.00 95.75 170 SER A CA 1
ATOM 1311 C C . SER A 1 170 ? -13.529 8.792 -2.570 1.00 95.75 170 SER A C 1
ATOM 1313 O O . SER A 1 170 ? -12.959 9.074 -3.626 1.00 95.75 170 SER A O 1
ATOM 1315 N N . CYS A 1 171 ? -13.772 7.539 -2.179 1.00 94.38 171 CYS A N 1
ATOM 1316 C CA . CYS A 1 171 ? -13.366 6.344 -2.925 1.00 94.38 171 CYS A CA 1
ATOM 1317 C C . CYS A 1 171 ? -14.102 6.141 -4.261 1.00 94.38 171 CYS A C 1
ATOM 1319 O O . CYS A 1 171 ? -13.793 5.204 -4.996 1.00 94.38 171 CYS A O 1
ATOM 1321 N N . GLU A 1 172 ? -15.055 7.014 -4.599 1.00 92.69 172 GLU A N 1
ATOM 1322 C CA . GLU A 1 172 ? -15.636 7.088 -5.944 1.00 92.69 172 GLU A CA 1
ATOM 1323 C C . GLU A 1 172 ? -14.698 7.776 -6.950 1.00 92.69 172 GLU A C 1
ATOM 1325 O O . GLU A 1 172 ? -14.894 7.653 -8.160 1.00 92.69 172 GLU A O 1
ATOM 1330 N N . ASN A 1 173 ? -13.683 8.500 -6.468 1.00 92.81 173 ASN A N 1
ATOM 1331 C CA . ASN A 1 173 ? -12.683 9.143 -7.310 1.00 92.81 173 ASN A CA 1
ATOM 1332 C C . ASN A 1 173 ? -11.508 8.208 -7.601 1.00 92.81 173 ASN A C 1
ATOM 1334 O O . ASN A 1 173 ? -11.081 7.427 -6.752 1.00 92.81 173 ASN A O 1
ATOM 1338 N N . ASP A 1 174 ? -10.916 8.374 -8.782 1.00 90.44 174 ASP A N 1
ATOM 1339 C CA . ASP A 1 174 ? -9.634 7.750 -9.087 1.00 90.44 174 ASP A CA 1
ATOM 1340 C C . ASP A 1 174 ? -8.517 8.336 -8.200 1.00 90.44 174 ASP A C 1
ATOM 1342 O O . ASP A 1 174 ? -8.508 9.548 -7.935 1.00 90.44 174 ASP A O 1
ATOM 1346 N N . PRO A 1 175 ? -7.537 7.517 -7.771 1.00 92.44 175 PRO A N 1
ATOM 1347 C CA . PRO A 1 175 ? -6.377 8.010 -7.040 1.00 92.44 175 PRO A CA 1
ATOM 1348 C C . PRO A 1 175 ? -5.593 9.021 -7.869 1.00 92.44 175 PRO A C 1
ATOM 1350 O O . PRO A 1 175 ? -5.483 8.935 -9.098 1.00 92.44 175 PRO A O 1
ATOM 1353 N N . LYS A 1 176 ? -4.955 9.959 -7.176 1.00 93.75 176 LYS A N 1
ATOM 1354 C CA . LYS A 1 176 ? -4.102 10.941 -7.829 1.00 93.75 176 LYS A CA 1
ATOM 1355 C C . LYS A 1 176 ? -2.728 10.354 -8.145 1.00 93.75 176 LYS A C 1
ATOM 1357 O O . LYS A 1 176 ? -2.004 9.930 -7.249 1.00 93.75 176 LYS A O 1
ATOM 1362 N N . TRP A 1 177 ? -2.322 10.435 -9.406 1.00 91.00 177 TRP A N 1
ATOM 1363 C CA . TRP A 1 177 ? -0.933 10.202 -9.796 1.00 91.00 177 TRP A CA 1
ATOM 1364 C C . TRP A 1 177 ? -0.084 11.442 -9.503 1.00 91.00 177 TRP A C 1
ATOM 1366 O O . TRP A 1 177 ? -0.366 12.533 -10.007 1.00 91.00 177 TRP A O 1
ATOM 1376 N N . LEU A 1 178 ? 0.953 11.277 -8.683 1.00 92.00 178 LEU A N 1
ATOM 1377 C CA . LEU A 1 178 ? 1.986 12.279 -8.438 1.00 92.00 178 LEU A CA 1
ATOM 1378 C C . LEU A 1 178 ? 3.251 11.828 -9.169 1.00 92.00 178 LEU A C 1
ATOM 1380 O O . LEU A 1 178 ? 3.973 10.964 -8.685 1.00 92.00 178 LEU A O 1
ATOM 1384 N N . GLY A 1 179 ? 3.499 12.386 -10.353 1.00 87.62 179 GLY A N 1
ATOM 1385 C CA . GLY A 1 179 ? 4.561 11.945 -11.261 1.00 87.62 179 GLY A CA 1
ATOM 1386 C C . GLY A 1 179 ? 3.992 11.317 -12.531 1.00 87.62 179 GLY A C 1
ATOM 1387 O O . GLY A 1 179 ? 2.927 11.734 -12.995 1.00 87.62 179 GLY A O 1
ATOM 1388 N N . ASN A 1 180 ? 4.694 10.344 -13.116 1.00 80.62 180 ASN A N 1
ATOM 1389 C CA . ASN A 1 180 ? 4.249 9.715 -14.354 1.00 80.62 180 ASN A CA 1
ATOM 1390 C C . ASN A 1 180 ? 3.487 8.419 -14.044 1.0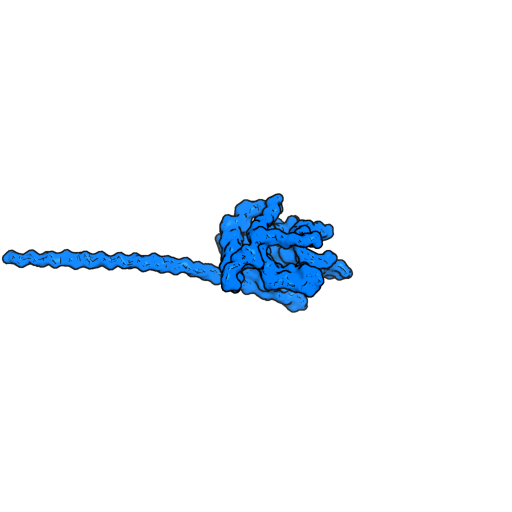0 80.62 180 ASN A C 1
ATOM 1392 O O . ASN A 1 180 ? 4.019 7.545 -13.363 1.00 80.62 180 ASN A O 1
ATOM 1396 N N . PRO A 1 181 ? 2.260 8.231 -14.561 1.00 71.25 181 PRO A N 1
ATOM 1397 C CA . PRO A 1 181 ? 1.650 6.912 -14.513 1.00 71.25 181 PRO A CA 1
ATOM 1398 C C . PRO A 1 181 ? 2.522 5.940 -15.328 1.00 71.25 181 PRO A C 1
ATOM 1400 O O . PRO A 1 181 ? 3.019 6.329 -16.393 1.00 71.25 181 PRO A O 1
ATOM 1403 N N . PRO A 1 182 ? 2.716 4.688 -14.883 1.00 62.88 182 PRO A N 1
ATOM 1404 C CA . PRO A 1 182 ? 3.526 3.727 -15.612 1.00 62.88 182 PRO A CA 1
ATOM 1405 C C . PRO A 1 182 ? 2.931 3.511 -17.010 1.00 62.88 182 PRO A C 1
ATOM 1407 O O . PRO A 1 182 ? 1.810 3.031 -17.184 1.00 62.88 182 PRO A O 1
ATOM 1410 N N . LEU A 1 183 ? 3.687 3.926 -18.029 1.00 52.12 183 LEU A N 1
ATOM 1411 C CA . LEU A 1 183 ? 3.296 3.903 -19.438 1.00 52.12 183 LEU A CA 1
ATOM 1412 C C . LEU A 1 183 ? 3.414 2.486 -20.024 1.00 52.12 183 LEU A C 1
ATOM 1414 O O . LEU A 1 183 ? 4.191 2.286 -20.951 1.00 52.12 183 LEU A O 1
ATOM 1418 N N . LEU A 1 184 ? 2.693 1.480 -19.518 1.00 47.94 184 LEU A N 1
ATOM 1419 C CA . LEU A 1 184 ? 2.670 0.153 -20.161 1.00 47.94 184 LEU A CA 1
ATOM 1420 C C . LEU A 1 184 ? 1.273 -0.481 -20.172 1.00 47.94 184 LEU A C 1
ATOM 1422 O O . LEU A 1 184 ? 0.451 -0.318 -19.268 1.00 47.94 184 LEU A O 1
ATOM 1426 N N . ALA A 1 185 ? 1.018 -1.232 -21.242 1.00 36.25 185 ALA A N 1
ATOM 1427 C CA . ALA A 1 185 ? -0.182 -2.035 -21.413 1.00 36.25 185 ALA A CA 1
ATOM 1428 C C . ALA A 1 185 ? -0.293 -3.071 -20.280 1.00 36.25 185 ALA A C 1
ATOM 1430 O O . ALA A 1 185 ? 0.574 -3.930 -20.146 1.00 36.25 185 ALA A O 1
ATOM 1431 N N . GLY A 1 186 ? -1.362 -2.996 -19.482 1.00 44.88 186 GLY A N 1
ATOM 1432 C CA . GLY A 1 186 ? -1.626 -3.933 -18.380 1.00 44.88 186 GLY A CA 1
ATOM 1433 C C . GLY A 1 186 ? -1.495 -3.347 -16.970 1.00 44.88 186 GLY A C 1
ATOM 1434 O O . GLY A 1 186 ? -1.835 -4.039 -16.013 1.00 44.88 186 GLY A O 1
ATOM 1435 N N . HIS A 1 187 ? -1.083 -2.081 -16.825 1.00 51.22 187 HIS A N 1
ATOM 1436 C CA . HIS A 1 187 ? -1.156 -1.337 -15.559 1.00 51.22 187 HIS A CA 1
ATOM 1437 C C . HIS A 1 187 ? -2.541 -0.721 -15.359 1.00 51.22 187 HIS A C 1
ATOM 1439 O O . HIS A 1 187 ? -2.712 0.495 -15.292 1.00 51.22 187 HIS A O 1
ATOM 1445 N N . THR A 1 188 ? -3.574 -1.549 -15.320 1.00 53.25 188 THR A N 1
ATOM 1446 C CA . THR A 1 188 ? -4.867 -1.067 -14.844 1.00 53.25 188 THR A CA 1
ATOM 1447 C C . THR A 1 188 ? -4.812 -1.080 -13.325 1.00 53.25 188 THR A C 1
ATOM 1449 O O . THR A 1 188 ? -4.771 -2.150 -12.738 1.00 53.25 188 THR A O 1
ATOM 1452 N N . HIS A 1 189 ? -4.793 0.101 -12.706 1.00 57.88 189 HIS A N 1
ATOM 1453 C CA . HIS A 1 189 ? -4.981 0.259 -11.260 1.00 57.88 189 HIS A CA 1
ATOM 1454 C C . HIS A 1 189 ? -6.288 -0.393 -10.782 1.00 57.88 189 HIS A C 1
ATOM 1456 O O . HIS A 1 189 ? -6.361 -0.901 -9.674 1.00 57.88 189 HIS A O 1
ATOM 1462 N N . ASN A 1 190 ? -7.304 -0.403 -11.650 1.00 58.38 190 ASN A N 1
ATOM 1463 C CA . ASN A 1 190 ? -8.569 -1.082 -11.418 1.00 58.38 190 ASN A CA 1
ATOM 1464 C C . ASN A 1 190 ? -8.559 -2.412 -12.182 1.00 58.38 190 ASN A C 1
ATOM 1466 O O . ASN A 1 190 ? -8.681 -2.441 -13.408 1.00 58.38 190 ASN A O 1
ATOM 1470 N N . THR A 1 191 ? -8.421 -3.517 -11.467 1.00 49.34 191 THR A N 1
ATOM 1471 C CA . THR A 1 191 ? -8.597 -4.871 -11.985 1.00 49.34 191 THR A CA 1
ATOM 1472 C C . THR A 1 191 ? -9.737 -5.536 -11.241 1.00 49.34 191 THR A C 1
ATOM 1474 O O . THR A 1 191 ? -9.636 -5.775 -10.045 1.00 49.34 191 THR A O 1
ATOM 1477 N N . PHE A 1 192 ? -10.823 -5.858 -11.936 1.00 45.12 192 PHE A N 1
ATOM 1478 C CA . PHE A 1 192 ? -11.855 -6.716 -11.361 1.00 45.12 192 PHE A CA 1
ATOM 1479 C C . PHE A 1 192 ? -11.269 -8.110 -11.086 1.00 45.12 192 PHE A C 1
ATOM 1481 O O . PHE A 1 192 ? -10.503 -8.617 -11.914 1.00 45.12 192 PHE A O 1
ATOM 1488 N N . ARG A 1 193 ? -11.617 -8.681 -9.924 1.00 41.66 193 ARG A N 1
ATOM 1489 C CA . ARG A 1 193 ? -11.505 -10.121 -9.653 1.00 41.66 193 ARG A CA 1
ATOM 1490 C C . ARG A 1 193 ? -12.272 -10.903 -10.718 1.00 41.66 193 ARG A C 1
ATOM 1492 O O . ARG A 1 193 ? -13.361 -10.424 -11.117 1.00 41.66 193 ARG A O 1
#

Radius of gyration: 22.18 Å; chains: 1; bounding box: 37×87×66 Å